Protein AF-A0A395RLC9-F1 (afdb_monomer)

Sequence (333 aa):
MTFKLLNQFIFRRTDRNSLKDAVRIEEEFVTKGQVGRYLVDSFPALNYLPSAVAPWKKEAEDLFQHQYNLHMSNLEKGKKNLGWNFTKHILASKEQMSLTEIAFDVGLLADAGLETSTIAMCWFGVARVLYGKQGWIAKAQRILDEVVGRDRLPTFADRPQLAFIDAIYKHMGYSIPAGSIVVGNHFAITREESVFGPNPNDFIPNGWMDKDESISEKDDAAANAKLKDLPQTGFGFGRRVCTGRNIARNSLFIILSRLLWAFNVECAVTSAGESLTLDDLECTEGFATAPQHYNLKLKLRDDKARQLIDETGDNWDVDLAPTLDQIAAKRAG

Solvent-accessible surface area (backbone atoms only — not comparable to full-atom values): 19385 Å² total; per-residue (Å²): 136,67,70,58,80,58,83,93,42,68,39,65,88,69,91,58,62,74,57,56,54,48,53,50,46,50,55,48,48,34,62,65,59,21,87,79,70,48,65,43,82,83,38,62,74,57,69,76,51,59,66,94,83,30,61,66,61,54,54,49,49,60,48,48,56,51,48,49,55,51,22,46,52,51,37,54,48,40,65,65,43,84,20,54,44,70,50,47,52,59,75,69,46,90,71,94,67,54,75,65,56,54,13,46,55,53,38,52,37,50,58,60,14,62,55,35,43,54,55,30,52,51,46,42,11,8,26,9,55,12,32,43,86,74,40,68,24,50,55,38,25,36,65,42,41,78,69,60,37,60,92,41,78,77,55,83,84,55,46,84,83,32,53,76,49,71,40,66,45,63,87,76,90,82,92,76,70,90,88,63,88,81,80,80,57,56,77,58,67,48,46,26,68,80,78,17,32,82,35,61,77,50,75,33,65,80,35,39,28,48,24,35,89,91,60,61,97,84,39,67,72,59,58,62,30,47,68,53,35,68,53,47,64,50,40,52,56,81,99,66,39,52,82,19,57,66,62,15,47,56,43,50,52,57,46,53,53,50,48,63,68,30,31,46,79,58,60,39,24,45,100,86,68,46,85,43,88,84,62,97,80,54,50,46,89,44,56,60,75,46,71,60,95,73,46,74,45,72,41,70,65,48,70,64,44,44,49,53,42,72,72,57,47,85,50,84,82,61,79,60,20,69,66,24,37,56,56,42,59,75,69,76,114

pLDDT: mean 73.29, std 13.71, range [24.12, 92.56]

Foldseek 3Di:
DDFDDFQQAGDDPDDDVLVVLLVVLLVLCFQVLFVPSDVCVVPVVCVPDDCVPVVVVVVVVVSLVSLQVSLLVVLVVCVPQQFDDQSVVVVPDPDDDDSSVSSNVRSCLVSLLAPLVVVLLQLLQQLCVFPLVVQLQLVQVQLVCVQFNLPDADDPVSCVSPVQLVPLQDDDDDDDDPPDDDDDPLVDVSQDCPSRHDGGRGGDNCRQQGDPVVDDPVCVSSSPRDGGHRHQSSQDDDPRGRPNNVVSNVRCVVRVVLQVQFKDWDAWADPVRHGDDFDSPCWDRTVDIDHDDTHTDIDTPDVVSVVVCVVSNPCPPPSCRVVRRVVVVVVVD

Organism: Fusarium sporotrichioides (NCBI:txid5514)

Mean predicted aligned error: 15.67 Å

Radius of gyration: 22.51 Å; Cα contacts (8 Å, |Δi|>4): 387; chains: 1; bounding box: 54×60×52 Å

Structure (mmCIF, N/CA/C/O backbone):
data_AF-A0A395RLC9-F1
#
_entry.id   AF-A0A395RLC9-F1
#
loop_
_atom_site.group_PDB
_atom_site.id
_atom_site.type_symbol
_atom_site.label_atom_id
_atom_site.label_alt_id
_atom_site.label_comp_id
_atom_site.label_asym_id
_atom_site.label_entity_id
_atom_site.label_seq_id
_atom_site.pdbx_PDB_ins_code
_atom_site.Cartn_x
_atom_site.Cartn_y
_atom_site.Cartn_z
_atom_site.occupancy
_atom_site.B_iso_or_equiv
_atom_site.auth_seq_id
_atom_site.auth_comp_id
_atom_site.auth_asym_id
_atom_site.auth_atom_id
_atom_site.pdbx_PDB_model_num
ATOM 1 N N . MET A 1 1 ? -17.713 0.097 21.610 1.00 28.95 1 MET A N 1
ATOM 2 C CA . MET A 1 1 ? -16.233 0.170 21.601 1.00 28.95 1 MET A CA 1
ATOM 3 C C . MET A 1 1 ? -15.786 0.465 20.180 1.00 28.95 1 MET A C 1
ATOM 5 O O . MET A 1 1 ? -16.430 -0.034 19.268 1.00 28.95 1 MET A O 1
ATOM 9 N N . THR A 1 2 ? -14.729 1.254 19.987 1.00 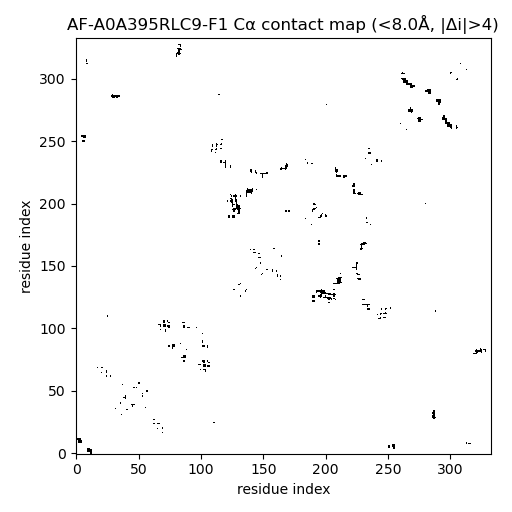24.12 2 THR A N 1
ATOM 10 C CA . THR A 1 2 ? -14.078 1.408 18.674 1.00 24.12 2 THR A CA 1
ATOM 11 C C . THR A 1 2 ? -12.968 0.369 18.569 1.00 24.12 2 THR A C 1
ATOM 13 O O . THR A 1 2 ? -12.145 0.295 19.481 1.00 24.12 2 THR A O 1
ATOM 16 N N . PHE A 1 3 ? -12.935 -0.396 17.479 1.00 31.88 3 PHE A N 1
ATOM 17 C CA . PHE A 1 3 ? -11.896 -1.386 17.202 1.00 31.88 3 PHE A CA 1
ATOM 18 C C . PHE A 1 3 ? -11.167 -1.007 15.906 1.00 31.88 3 PHE A C 1
ATOM 20 O O . PHE A 1 3 ? -11.823 -0.807 14.886 1.00 31.88 3 PHE A O 1
ATOM 27 N N . LYS A 1 4 ? -9.829 -0.949 15.920 1.00 34.59 4 LYS A N 1
ATOM 28 C CA . LYS A 1 4 ? -9.034 -1.210 14.704 1.00 34.59 4 LYS A CA 1
ATOM 29 C C . LYS A 1 4 ? -8.704 -2.708 14.701 1.00 34.59 4 LYS A C 1
ATOM 31 O O . LYS A 1 4 ? -8.406 -3.269 15.755 1.00 34.59 4 LYS A O 1
ATOM 36 N N . LEU A 1 5 ? -8.765 -3.342 13.533 1.00 36.22 5 LEU A N 1
ATOM 37 C CA . LEU A 1 5 ? -8.342 -4.728 13.314 1.00 36.22 5 LEU A CA 1
ATOM 38 C C . LEU A 1 5 ? -7.035 -4.715 12.525 1.00 36.22 5 LEU A C 1
ATOM 40 O O . LEU A 1 5 ? -7.004 -4.215 11.404 1.00 36.22 5 LEU A O 1
ATOM 44 N N . LEU A 1 6 ? -5.967 -5.270 13.096 1.00 35.81 6 LEU A N 1
ATOM 45 C CA . LEU A 1 6 ? -4.686 -5.421 12.407 1.00 35.81 6 LEU A CA 1
ATOM 46 C C . LEU A 1 6 ? -4.046 -6.735 12.868 1.00 35.81 6 LEU A C 1
ATOM 48 O O . LEU A 1 6 ? -3.826 -6.931 14.060 1.00 35.81 6 LEU A O 1
ATOM 52 N N . ASN A 1 7 ? -3.836 -7.653 11.918 1.00 36.88 7 ASN A N 1
ATOM 53 C CA . ASN A 1 7 ? -3.226 -8.980 12.079 1.00 36.88 7 ASN A CA 1
ATOM 54 C C . ASN A 1 7 ? -3.488 -9.673 13.431 1.00 36.88 7 ASN A C 1
ATOM 56 O O . ASN A 1 7 ? -2.614 -9.766 14.283 1.00 36.88 7 ASN A O 1
ATOM 60 N N . GLN A 1 8 ? -4.693 -10.237 13.561 1.00 34.53 8 GLN A N 1
ATOM 61 C CA . GLN A 1 8 ? -5.210 -11.006 14.709 1.00 34.53 8 GLN A CA 1
ATOM 62 C C . GLN A 1 8 ? -5.620 -10.217 15.962 1.00 34.53 8 GLN A C 1
ATOM 64 O O . GLN A 1 8 ? -6.416 -10.751 16.732 1.00 34.53 8 GLN A O 1
ATOM 69 N N . PHE A 1 9 ? -5.168 -8.977 16.151 1.00 38.47 9 PHE A N 1
ATOM 70 C CA . PHE A 1 9 ? -5.434 -8.232 17.384 1.00 38.47 9 PHE A CA 1
ATOM 71 C C . PHE A 1 9 ? -6.731 -7.412 17.330 1.00 38.47 9 PHE A C 1
ATOM 73 O O . PHE A 1 9 ? -6.957 -6.622 16.407 1.00 38.47 9 PHE A O 1
ATOM 80 N N . ILE A 1 10 ? -7.563 -7.566 18.365 1.00 38.28 10 ILE A N 1
ATOM 81 C CA . ILE A 1 10 ? -8.736 -6.724 18.630 1.00 38.28 10 ILE A CA 1
ATOM 82 C C . ILE A 1 10 ? -8.276 -5.555 19.506 1.00 38.28 10 ILE A C 1
ATOM 84 O O . ILE A 1 10 ? -8.285 -5.631 20.735 1.00 38.28 10 ILE A O 1
ATOM 88 N N . PHE A 1 11 ? -7.854 -4.451 18.887 1.00 39.56 11 PHE A N 1
ATOM 89 C CA . PHE A 1 11 ? -7.405 -3.288 19.649 1.00 39.56 11 PHE A CA 1
ATOM 90 C C . PHE A 1 11 ? -8.590 -2.590 20.327 1.00 39.56 11 PHE A C 1
ATOM 92 O O . PHE A 1 11 ? -9.317 -1.818 19.695 1.00 39.56 11 PHE A O 1
ATOM 99 N N . ARG A 1 12 ? -8.743 -2.791 21.645 1.00 38.66 12 ARG A N 1
ATOM 100 C CA . ARG A 1 12 ? -9.372 -1.775 22.506 1.00 38.66 12 ARG A CA 1
ATOM 101 C C . ARG A 1 12 ? -8.560 -0.477 22.367 1.00 38.66 12 ARG A C 1
ATOM 103 O O . ARG A 1 12 ? -7.343 -0.518 22.203 1.00 38.66 12 ARG A O 1
ATOM 110 N N . ARG A 1 13 ? -9.231 0.681 22.393 1.00 39.81 13 ARG A N 1
ATOM 111 C CA . ARG A 1 13 ? -8.678 2.006 22.017 1.00 39.81 13 ARG A CA 1
ATOM 112 C C . ARG A 1 13 ? -7.677 2.600 23.039 1.00 39.81 13 ARG A C 1
ATOM 114 O O . ARG A 1 13 ? -7.588 3.816 23.177 1.00 39.81 13 ARG A O 1
ATOM 121 N N . THR A 1 14 ? -6.959 1.754 23.771 1.00 44.22 14 THR A N 1
ATOM 122 C CA . THR A 1 14 ? -6.230 2.068 25.005 1.00 44.22 14 THR A CA 1
ATOM 123 C C . THR A 1 14 ? -4.714 1.850 24.865 1.00 44.22 14 THR A C 1
ATOM 125 O O . THR A 1 14 ? -4.219 0.742 24.680 1.00 44.22 14 THR A O 1
ATOM 128 N N . ASP A 1 15 ? -3.987 2.960 25.000 1.00 47.84 15 ASP A N 1
ATOM 129 C CA . ASP A 1 15 ? -2.740 3.084 25.776 1.00 47.84 15 ASP A CA 1
ATOM 130 C C . ASP A 1 15 ? -1.409 2.512 25.239 1.00 47.84 15 ASP A C 1
ATOM 132 O O . ASP A 1 15 ? -0.366 2.731 25.854 1.00 47.84 15 ASP A O 1
ATOM 136 N N . ARG A 1 16 ? -1.358 1.899 24.049 1.00 57.19 16 ARG A N 1
ATOM 137 C CA . ARG A 1 16 ? -0.074 1.552 23.389 1.00 57.19 16 ARG A CA 1
ATOM 138 C C . ARG A 1 16 ? 0.450 2.711 22.517 1.00 57.19 16 ARG A C 1
ATOM 140 O O . ARG A 1 16 ? 0.008 2.869 21.379 1.00 57.19 16 ARG A O 1
ATOM 147 N N . ASN A 1 17 ? 1.422 3.491 23.011 1.00 62.84 17 ASN A N 1
ATOM 148 C CA . ASN A 1 17 ? 2.016 4.618 22.259 1.00 62.84 17 ASN A CA 1
ATOM 149 C C . ASN A 1 17 ? 2.546 4.206 20.876 1.00 62.84 17 ASN A C 1
ATOM 151 O O . ASN A 1 17 ? 2.131 4.800 19.889 1.00 62.84 17 ASN A O 1
ATOM 155 N N . SER A 1 18 ? 3.318 3.115 20.770 1.00 60.50 18 SER A N 1
ATOM 156 C CA . SER A 1 18 ? 3.950 2.731 19.494 1.00 60.50 18 SER A CA 1
ATOM 157 C C . SER A 1 18 ? 2.989 2.356 18.359 1.00 60.50 18 SER A C 1
ATOM 159 O O . SER A 1 18 ? 3.440 2.190 17.233 1.00 60.50 18 SER A O 1
ATOM 161 N N . LEU A 1 19 ? 1.688 2.183 18.630 1.00 60.00 19 LEU A N 1
ATOM 162 C CA . LEU A 1 19 ? 0.669 2.046 17.581 1.00 60.00 19 LEU A CA 1
ATOM 163 C C . LEU A 1 19 ? 0.142 3.414 17.118 1.00 60.00 19 LEU A C 1
ATOM 165 O O . LEU A 1 19 ? -0.146 3.583 15.939 1.00 60.00 19 LEU A O 1
ATOM 169 N N . LYS A 1 20 ? 0.051 4.396 18.025 1.00 65.31 20 LYS A N 1
ATOM 170 C CA . LYS A 1 20 ? -0.234 5.798 17.675 1.00 65.31 20 LYS A CA 1
ATOM 171 C C . LYS A 1 20 ? 0.924 6.383 16.865 1.00 65.31 20 LYS A C 1
ATOM 173 O O . LYS A 1 20 ? 0.677 7.014 15.849 1.00 65.31 20 LYS A O 1
ATOM 178 N N . ASP A 1 21 ? 2.159 6.095 17.277 1.00 68.94 21 ASP A N 1
ATOM 179 C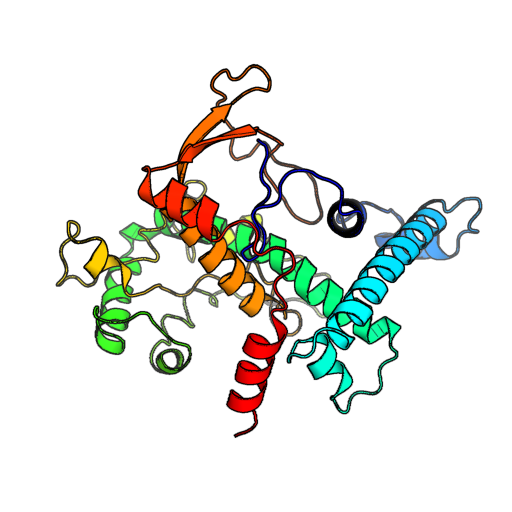 CA . ASP A 1 21 ? 3.376 6.494 16.562 1.00 68.94 21 ASP A CA 1
ATOM 180 C C . ASP A 1 21 ? 3.413 5.887 15.146 1.00 68.94 21 ASP A C 1
ATOM 182 O O . ASP A 1 21 ? 3.715 6.587 14.187 1.00 68.94 21 ASP A O 1
ATOM 186 N N . ALA A 1 22 ? 3.036 4.608 14.991 1.00 66.44 22 ALA A N 1
ATOM 187 C CA . ALA A 1 22 ? 2.962 3.950 13.682 1.00 66.44 22 ALA A CA 1
ATOM 188 C C . ALA A 1 22 ? 1.923 4.587 12.747 1.00 66.44 22 ALA A C 1
ATOM 190 O O . ALA A 1 22 ? 2.252 4.939 11.619 1.00 66.44 22 ALA A O 1
ATOM 191 N N . VAL A 1 23 ? 0.693 4.788 13.233 1.00 67.81 23 VAL A N 1
ATOM 192 C CA . VAL A 1 23 ? -0.379 5.437 12.455 1.00 67.81 23 VAL A CA 1
ATOM 193 C C . VAL A 1 23 ? -0.002 6.876 12.091 1.00 67.81 23 VAL A C 1
ATOM 195 O O . VAL A 1 23 ? -0.247 7.305 10.971 1.00 67.81 23 VAL A O 1
ATOM 198 N N . ARG A 1 24 ? 0.659 7.612 12.992 1.00 72.75 24 ARG A N 1
ATOM 199 C CA . ARG A 1 24 ? 1.138 8.967 12.701 1.00 72.75 24 ARG A CA 1
ATOM 200 C C . ARG A 1 24 ? 2.211 8.985 11.605 1.00 72.75 24 ARG A C 1
ATOM 202 O O . ARG A 1 24 ? 2.216 9.891 10.781 1.00 72.75 24 ARG A O 1
ATOM 209 N N . ILE A 1 25 ? 3.101 7.996 11.568 1.00 73.00 25 ILE A N 1
ATOM 210 C CA . ILE A 1 25 ? 4.124 7.867 10.518 1.00 73.00 25 ILE A CA 1
ATOM 211 C C . ILE A 1 25 ? 3.515 7.524 9.156 1.00 73.00 25 ILE A C 1
ATOM 213 O O . ILE A 1 25 ? 3.975 8.050 8.145 1.00 73.00 25 ILE A O 1
ATOM 217 N N . GLU A 1 26 ? 2.465 6.703 9.134 1.00 67.00 26 GLU A N 1
ATOM 218 C CA . GLU A 1 26 ? 1.653 6.410 7.946 1.00 67.00 26 GLU A CA 1
ATOM 219 C C . GLU A 1 26 ? 0.954 7.690 7.433 1.00 67.00 26 GLU A C 1
ATOM 221 O O . GLU A 1 26 ? 1.129 8.071 6.275 1.00 67.00 26 GLU A O 1
ATOM 226 N N . GLU A 1 27 ? 0.265 8.428 8.315 1.00 70.75 27 GLU A N 1
ATOM 227 C CA . GLU A 1 27 ? -0.382 9.718 8.013 1.00 70.75 27 GLU A CA 1
ATOM 228 C C . GLU A 1 27 ? 0.614 10.774 7.496 1.00 70.75 27 GLU A C 1
ATOM 230 O O . GLU A 1 27 ? 0.347 11.471 6.508 1.00 70.75 27 GLU A O 1
ATOM 235 N N . GLU A 1 28 ? 1.785 10.891 8.129 1.00 73.44 28 GLU A N 1
ATOM 236 C CA . GLU A 1 28 ? 2.839 11.799 7.684 1.00 73.44 28 GLU A CA 1
ATOM 237 C C . GLU A 1 28 ? 3.424 11.349 6.336 1.00 73.44 28 GLU A C 1
ATOM 239 O O . GLU A 1 28 ? 3.503 12.172 5.426 1.00 73.44 28 GLU A O 1
ATOM 244 N N . PHE A 1 29 ? 3.750 10.067 6.136 1.00 72.25 29 PHE A N 1
ATOM 245 C CA . PHE A 1 29 ? 4.243 9.554 4.849 1.00 72.25 29 PHE A CA 1
ATOM 246 C C . PHE A 1 29 ? 3.269 9.851 3.697 1.00 72.25 29 PHE A C 1
ATOM 248 O O . PHE A 1 29 ? 3.675 10.446 2.695 1.00 72.25 29 PHE A O 1
ATOM 255 N N . VAL A 1 30 ? 1.980 9.525 3.855 1.00 67.19 30 VAL A N 1
ATOM 256 C CA . VAL A 1 30 ? 0.957 9.731 2.811 1.00 67.19 30 VAL A CA 1
ATOM 257 C C . VAL A 1 30 ? 0.763 11.216 2.486 1.00 67.19 30 VAL A C 1
ATOM 259 O O . VAL A 1 30 ? 0.599 11.571 1.317 1.00 67.19 30 VAL A O 1
ATOM 262 N N . THR A 1 31 ? 0.832 12.095 3.492 1.00 71.38 31 THR A N 1
ATOM 263 C CA . THR A 1 31 ? 0.698 13.554 3.319 1.00 71.38 31 THR A CA 1
ATOM 264 C C . THR A 1 31 ? 1.927 14.185 2.655 1.00 71.38 31 THR A C 1
ATOM 266 O O . THR A 1 31 ? 1.807 15.167 1.921 1.00 71.38 31 THR A O 1
ATOM 269 N N . LYS A 1 32 ? 3.126 13.666 2.941 1.00 74.38 32 LYS A N 1
ATOM 270 C CA . LYS A 1 32 ? 4.410 14.260 2.529 1.00 74.38 32 LYS A CA 1
ATOM 271 C C . LYS A 1 32 ? 4.877 13.727 1.171 1.00 74.38 32 LYS A C 1
ATOM 273 O O . LYS A 1 32 ? 5.483 14.477 0.416 1.00 74.38 32 LYS A O 1
ATOM 278 N N . GLY A 1 33 ? 4.544 12.476 0.844 1.00 70.12 33 GLY A N 1
ATOM 279 C CA . GLY A 1 33 ? 4.826 11.830 -0.445 1.00 70.12 33 GLY A CA 1
ATOM 280 C C . GLY A 1 33 ? 3.863 12.191 -1.587 1.00 70.12 33 GLY A C 1
ATOM 281 O O . GLY A 1 33 ? 4.022 11.675 -2.693 1.00 70.12 33 GLY A O 1
ATOM 282 N N . GLN A 1 34 ? 2.866 13.053 -1.350 1.00 73.88 34 GLN A N 1
ATOM 283 C CA . GLN A 1 34 ? 1.972 13.587 -2.386 1.00 73.88 34 GLN A CA 1
ATOM 284 C C . GLN A 1 34 ? 2.775 14.209 -3.553 1.00 73.88 34 GLN A C 1
ATOM 286 O O . GLN A 1 34 ? 3.629 15.075 -3.357 1.00 73.88 34 GLN A O 1
ATOM 291 N N . VAL A 1 35 ? 2.480 13.809 -4.794 1.00 67.56 35 VAL A N 1
ATOM 292 C CA . VAL A 1 35 ? 3.180 14.330 -5.983 1.00 67.56 35 VAL A CA 1
ATOM 293 C C . VAL A 1 35 ? 2.905 15.828 -6.147 1.00 67.56 35 VAL A C 1
ATOM 295 O O . VAL A 1 35 ? 1.756 16.251 -6.221 1.00 67.56 35 VAL A O 1
ATOM 298 N N . GLY A 1 36 ? 3.967 16.636 -6.219 1.00 72.81 36 GLY A N 1
ATOM 299 C CA . GLY A 1 36 ? 3.868 18.097 -6.322 1.00 72.81 36 GLY A CA 1
ATOM 300 C C . GLY A 1 36 ? 3.640 18.822 -4.989 1.00 72.81 36 GLY A C 1
ATOM 301 O O . GLY A 1 36 ? 3.533 20.048 -4.987 1.00 72.81 36 GLY A O 1
ATOM 302 N N . ARG A 1 37 ? 3.617 18.103 -3.854 1.00 78.75 37 ARG A N 1
ATOM 303 C CA . ARG A 1 37 ? 3.442 18.676 -2.506 1.00 78.75 37 ARG A CA 1
ATOM 304 C C . ARG A 1 37 ? 4.490 19.720 -2.139 1.00 78.75 37 ARG A C 1
ATOM 306 O O . ARG A 1 37 ? 4.182 20.652 -1.387 1.00 78.75 37 ARG A O 1
ATOM 313 N N . TYR A 1 38 ? 5.704 19.550 -2.662 1.00 82.19 38 TYR A N 1
ATOM 314 C CA . TYR A 1 38 ? 6.826 20.456 -2.489 1.00 82.19 38 TYR A CA 1
ATOM 315 C C . TYR A 1 38 ? 7.387 20.900 -3.838 1.00 82.19 38 TYR A C 1
ATOM 317 O O . TYR A 1 38 ? 7.702 20.099 -4.715 1.00 82.19 38 TYR A O 1
ATOM 325 N N . LEU A 1 39 ? 7.600 22.209 -3.984 1.00 82.44 39 LEU A N 1
ATOM 326 C CA . LEU A 1 39 ? 8.180 22.776 -5.202 1.00 82.44 39 LEU A CA 1
ATOM 327 C C . LEU A 1 39 ? 9.630 22.326 -5.442 1.00 82.44 39 LEU A C 1
ATOM 329 O O . LEU A 1 39 ? 10.089 22.390 -6.578 1.00 82.44 39 LEU A O 1
ATOM 333 N N . VAL A 1 40 ? 10.356 21.869 -4.413 1.00 84.50 40 VAL A N 1
ATOM 334 C CA . VAL A 1 40 ? 11.746 21.397 -4.559 1.00 84.50 40 VAL A CA 1
ATOM 335 C C . VAL A 1 40 ? 11.857 20.118 -5.394 1.00 84.50 40 VAL A C 1
ATOM 337 O O . VAL A 1 40 ? 12.854 19.951 -6.091 1.00 84.50 40 VAL A O 1
ATOM 340 N N . ASP A 1 41 ? 10.821 19.277 -5.406 1.00 81.31 41 ASP A N 1
ATOM 341 C CA . ASP A 1 41 ? 10.802 18.035 -6.189 1.00 81.31 41 ASP A CA 1
ATOM 342 C C . ASP A 1 41 ? 10.671 18.333 -7.693 1.00 81.31 41 ASP A C 1
ATOM 344 O O . ASP A 1 41 ? 11.308 17.691 -8.527 1.00 81.31 41 ASP A O 1
ATOM 348 N N . SER A 1 42 ? 9.900 19.373 -8.034 1.00 82.38 42 SER A N 1
ATOM 349 C CA . SER A 1 42 ? 9.760 19.903 -9.399 1.00 82.38 42 SER A CA 1
ATOM 350 C C . SER A 1 42 ? 10.921 20.817 -9.812 1.00 82.38 42 SER A C 1
ATOM 352 O O . SER A 1 42 ? 11.242 20.919 -10.995 1.00 82.38 42 SER A O 1
ATOM 354 N N . PHE A 1 43 ? 11.556 21.493 -8.849 1.00 86.88 43 PHE A N 1
ATOM 355 C CA . PHE A 1 43 ? 12.637 22.456 -9.068 1.00 86.88 43 PHE A CA 1
ATOM 356 C C . PHE A 1 43 ? 13.828 22.166 -8.131 1.00 86.88 43 PHE A C 1
ATOM 358 O O . PHE A 1 43 ? 14.017 22.879 -7.139 1.00 86.88 43 PHE A O 1
ATOM 365 N N . PRO A 1 44 ? 14.694 21.181 -8.457 1.00 82.62 44 PRO A N 1
ATOM 366 C CA . PRO A 1 44 ? 15.787 20.738 -7.579 1.00 82.62 44 PRO A CA 1
ATOM 367 C C . PRO A 1 44 ? 16.766 21.840 -7.145 1.00 82.62 44 PRO A C 1
ATOM 369 O O . PRO A 1 44 ? 17.400 21.730 -6.096 1.00 82.62 44 PRO A O 1
ATOM 372 N N . ALA A 1 45 ? 16.855 22.940 -7.903 1.00 89.19 45 ALA A N 1
ATOM 373 C CA . ALA A 1 45 ? 17.623 24.128 -7.533 1.00 89.19 45 ALA A CA 1
ATOM 374 C C . ALA A 1 45 ? 17.202 24.731 -6.173 1.00 89.19 45 ALA A C 1
ATOM 376 O O . ALA A 1 45 ? 18.040 25.284 -5.460 1.00 89.19 45 ALA A O 1
ATOM 377 N N . LEU A 1 46 ? 15.936 24.572 -5.764 1.00 88.19 46 LEU A N 1
ATOM 378 C CA . LEU A 1 46 ? 15.446 25.016 -4.455 1.00 88.19 46 LEU A CA 1
ATOM 379 C C . LEU A 1 46 ? 16.090 24.241 -3.290 1.00 88.19 46 LEU A C 1
ATOM 381 O O . LEU A 1 46 ? 16.092 24.729 -2.161 1.00 88.19 46 LEU A O 1
ATOM 385 N N . ASN A 1 47 ? 16.702 23.075 -3.534 1.00 84.00 47 ASN A N 1
ATOM 386 C CA . ASN A 1 47 ? 17.412 22.335 -2.491 1.00 84.00 47 ASN A CA 1
ATOM 387 C C . ASN A 1 47 ? 18.730 23.017 -2.069 1.00 84.00 47 ASN A C 1
ATOM 389 O O . ASN A 1 47 ? 19.238 22.752 -0.982 1.00 84.00 47 ASN A O 1
ATOM 393 N N . TYR A 1 48 ? 19.264 23.956 -2.855 1.00 87.12 48 TYR A N 1
ATOM 394 C CA . TYR A 1 48 ? 20.428 24.758 -2.451 1.00 87.12 48 TYR A CA 1
ATOM 395 C C . TYR A 1 48 ? 20.070 25.941 -1.533 1.00 87.12 48 TYR A C 1
ATOM 397 O O . TYR A 1 48 ? 20.967 26.613 -1.026 1.00 87.12 48 TYR A O 1
ATOM 405 N N . LEU A 1 49 ? 18.781 26.190 -1.268 1.00 90.44 49 LEU A N 1
ATOM 406 C CA . LEU A 1 49 ? 18.354 27.261 -0.366 1.00 90.44 49 LEU A CA 1
ATOM 407 C C . LEU A 1 49 ? 18.785 26.996 1.096 1.00 90.44 49 LEU A C 1
ATOM 409 O O . LEU A 1 49 ? 18.661 25.859 1.574 1.00 90.44 49 LEU A O 1
ATOM 413 N N . PRO A 1 50 ? 19.243 28.024 1.841 1.00 89.69 50 PRO A N 1
ATOM 414 C CA . PRO A 1 50 ? 19.530 27.906 3.270 1.00 89.69 50 PRO A CA 1
ATOM 415 C C . PRO A 1 50 ? 18.296 27.488 4.077 1.00 89.69 50 PRO A C 1
ATOM 417 O O . PRO A 1 50 ? 17.187 27.952 3.811 1.00 89.69 50 PRO A O 1
ATOM 420 N N . SER A 1 51 ? 18.484 26.672 5.118 1.00 86.75 51 SER A N 1
ATOM 421 C CA . SER A 1 51 ? 17.383 26.095 5.912 1.00 86.75 51 SER A CA 1
ATOM 422 C C . SER A 1 51 ? 16.436 27.132 6.535 1.00 86.75 51 SER A C 1
ATOM 424 O O . SER A 1 51 ? 15.268 26.830 6.752 1.00 86.75 51 SER A O 1
ATOM 426 N N . ALA A 1 52 ? 16.899 28.368 6.757 1.00 87.19 52 ALA A N 1
ATOM 427 C CA . ALA A 1 52 ? 16.081 29.480 7.253 1.00 87.19 52 ALA A CA 1
ATOM 428 C C . ALA A 1 52 ? 14.942 29.909 6.300 1.00 87.19 52 ALA A C 1
ATOM 430 O O . ALA A 1 52 ? 13.964 30.490 6.758 1.00 87.19 52 ALA A O 1
ATOM 431 N N . VAL A 1 53 ? 15.054 29.623 4.996 1.00 88.50 53 VAL A N 1
ATOM 432 C CA . VAL A 1 53 ? 14.020 29.912 3.976 1.00 88.50 53 VAL A CA 1
ATOM 433 C C . VAL A 1 53 ? 13.499 28.646 3.282 1.00 88.50 53 VAL A C 1
ATOM 435 O O . VAL A 1 53 ? 12.735 28.729 2.325 1.00 88.50 53 VAL A O 1
ATOM 438 N N . ALA A 1 54 ? 13.898 27.470 3.772 1.00 88.62 54 ALA A N 1
ATOM 439 C CA . ALA A 1 54 ? 13.526 26.162 3.240 1.00 88.62 54 ALA A CA 1
ATOM 440 C C . ALA A 1 54 ? 12.863 25.304 4.339 1.00 88.62 54 ALA A C 1
ATOM 442 O O . ALA A 1 54 ? 13.448 24.308 4.772 1.00 88.62 54 ALA A O 1
ATOM 443 N N . PRO A 1 55 ? 11.660 25.677 4.831 1.00 86.81 55 PRO A N 1
ATOM 444 C CA . PRO A 1 55 ? 11.024 25.036 5.989 1.00 86.81 55 PRO A CA 1
ATOM 445 C C . PRO A 1 55 ? 10.764 23.536 5.794 1.00 86.81 55 PRO A C 1
ATOM 447 O O . PRO A 1 55 ? 10.843 22.777 6.758 1.00 86.81 55 PRO A O 1
ATOM 450 N N . TRP A 1 56 ? 10.563 23.092 4.548 1.00 85.19 56 TRP A N 1
ATOM 451 C CA . TRP A 1 56 ? 10.438 21.676 4.188 1.00 85.19 56 TRP A CA 1
ATOM 452 C C . TRP A 1 56 ? 11.664 20.838 4.588 1.00 85.19 56 TRP A C 1
ATOM 454 O O . TRP A 1 56 ? 11.522 19.651 4.850 1.00 85.19 56 TRP A O 1
ATOM 464 N N . LYS A 1 57 ? 12.862 21.435 4.707 1.00 87.19 57 LYS A N 1
ATOM 465 C CA . LYS A 1 57 ? 14.056 20.731 5.209 1.00 87.19 57 LYS A CA 1
ATOM 466 C C . LYS A 1 57 ? 13.944 20.380 6.688 1.00 87.19 57 LYS A C 1
ATOM 468 O O . LYS A 1 57 ? 14.377 19.305 7.081 1.00 87.19 57 LYS A O 1
ATOM 473 N N . LYS A 1 58 ? 13.356 21.266 7.502 1.00 86.81 58 LYS A N 1
ATOM 474 C CA . LYS A 1 58 ? 13.069 20.947 8.905 1.00 86.81 58 LYS A CA 1
ATOM 475 C C . LYS A 1 58 ? 11.941 19.921 8.995 1.00 86.81 58 LYS A C 1
ATOM 477 O O . LYS A 1 58 ? 12.063 18.961 9.736 1.00 86.81 58 LYS A O 1
ATOM 482 N N . GLU A 1 59 ? 10.880 20.105 8.216 1.00 85.94 59 GLU A N 1
ATOM 483 C CA . GLU A 1 59 ? 9.738 19.187 8.182 1.00 85.94 59 GLU A CA 1
ATOM 484 C C . GLU A 1 59 ? 10.144 17.755 7.772 1.00 85.94 59 GLU A C 1
ATOM 486 O O . GLU A 1 59 ? 9.643 16.790 8.343 1.00 85.94 59 GLU A O 1
ATOM 491 N N . ALA A 1 60 ? 11.095 17.616 6.841 1.00 84.88 60 ALA A N 1
ATOM 492 C CA . ALA A 1 60 ? 11.678 16.334 6.448 1.00 84.88 60 ALA A CA 1
ATOM 493 C C . ALA A 1 60 ? 12.598 15.725 7.524 1.00 84.88 60 ALA A C 1
ATOM 495 O O . ALA A 1 60 ? 12.596 14.509 7.692 1.00 84.88 60 ALA A O 1
ATOM 496 N N . GLU A 1 61 ? 13.354 16.538 8.271 1.00 88.38 61 GLU A N 1
ATOM 497 C CA . GLU A 1 61 ? 14.155 16.066 9.411 1.00 88.38 61 GLU A CA 1
ATOM 498 C C . GLU A 1 61 ? 13.253 15.600 10.566 1.00 88.38 61 GLU A C 1
ATOM 500 O O . GLU A 1 61 ? 13.422 14.492 11.066 1.00 88.38 61 GLU A O 1
ATOM 505 N N . ASP A 1 62 ? 12.245 16.395 10.945 1.00 87.12 62 ASP A N 1
ATOM 506 C CA . ASP A 1 62 ? 11.273 16.043 11.989 1.00 87.12 62 ASP A CA 1
ATOM 507 C C . ASP A 1 62 ? 10.540 14.720 11.637 1.00 87.12 62 ASP A C 1
ATOM 509 O O . ASP A 1 62 ? 10.373 13.854 12.501 1.00 87.12 62 ASP A O 1
ATOM 513 N N . LEU A 1 63 ? 10.181 14.523 10.357 1.00 84.06 63 LEU A N 1
ATOM 514 C CA . LEU A 1 63 ? 9.629 13.270 9.816 1.00 84.06 63 LEU A CA 1
ATOM 515 C C . LEU A 1 63 ? 10.623 12.102 9.888 1.00 84.06 63 LEU A C 1
ATOM 517 O O . LEU A 1 63 ? 10.277 11.025 10.379 1.00 84.06 63 LEU A O 1
ATOM 521 N N . PHE A 1 64 ? 11.854 12.301 9.407 1.00 87.12 64 PHE A N 1
ATOM 522 C CA . PHE A 1 64 ? 12.895 11.272 9.414 1.00 87.12 64 PHE A CA 1
ATOM 523 C C . PHE A 1 64 ? 13.179 10.788 10.839 1.00 87.12 64 PHE A C 1
ATOM 525 O O . PHE A 1 64 ? 13.235 9.582 11.077 1.00 87.12 64 PHE A O 1
ATOM 532 N N . GLN A 1 65 ? 13.276 11.707 11.804 1.00 90.19 65 GLN A N 1
ATOM 533 C CA . GLN A 1 65 ? 13.448 11.364 13.214 1.00 90.19 65 GLN A CA 1
ATOM 534 C C . GLN A 1 65 ? 12.246 10.581 13.760 1.00 90.19 65 GLN A C 1
ATOM 536 O O . GLN A 1 65 ? 12.438 9.639 14.533 1.00 90.19 65 GLN A O 1
ATOM 541 N N . HIS A 1 66 ? 11.010 10.898 13.359 1.00 84.88 66 HIS A N 1
ATOM 542 C CA . HIS A 1 66 ? 9.847 10.116 13.786 1.00 84.88 66 HIS A CA 1
ATOM 543 C C . HIS A 1 66 ? 9.895 8.684 13.225 1.00 84.88 66 HIS A C 1
ATOM 545 O O . HIS A 1 66 ? 9.865 7.727 14.008 1.00 84.88 66 HIS A O 1
ATOM 551 N N . GLN A 1 67 ? 10.070 8.542 11.904 1.00 85.81 67 GLN A N 1
ATOM 552 C CA . GLN A 1 67 ? 10.219 7.261 11.198 1.00 85.81 67 GLN A CA 1
ATOM 553 C C . GLN A 1 67 ? 11.346 6.406 11.786 1.00 85.81 67 GLN A C 1
ATOM 555 O O . GLN A 1 67 ? 11.117 5.261 12.178 1.00 85.81 67 GLN A O 1
ATOM 560 N N . TYR A 1 68 ? 12.539 6.986 11.944 1.00 90.94 68 TYR A N 1
ATOM 561 C CA . TYR A 1 68 ? 13.705 6.339 12.543 1.00 90.94 68 TYR A CA 1
ATOM 562 C C . TYR A 1 68 ? 13.384 5.742 13.919 1.00 90.94 68 TYR A C 1
ATOM 564 O O . TYR A 1 68 ? 13.660 4.566 14.166 1.00 90.94 68 TYR A O 1
ATOM 572 N N . ASN A 1 69 ? 12.743 6.512 14.805 1.00 90.38 69 ASN A N 1
ATOM 573 C CA . ASN A 1 69 ? 12.416 6.052 16.155 1.00 90.38 69 ASN A CA 1
ATOM 574 C C . ASN A 1 69 ? 11.426 4.871 16.159 1.00 90.38 69 ASN A C 1
ATOM 576 O O . ASN A 1 69 ? 11.622 3.916 16.918 1.00 90.38 69 ASN A O 1
ATOM 580 N N . LEU A 1 70 ? 10.399 4.875 15.298 1.00 86.81 70 LEU A N 1
ATOM 581 C CA . LEU A 1 70 ? 9.484 3.733 15.168 1.00 86.81 70 LEU A CA 1
ATOM 582 C C . LEU A 1 70 ? 10.184 2.515 14.566 1.00 86.81 70 LEU A C 1
ATOM 584 O O . LEU A 1 70 ? 10.099 1.420 15.126 1.00 86.81 70 LEU A O 1
ATOM 588 N N . HIS A 1 71 ? 10.847 2.686 13.424 1.00 91.38 71 HIS A N 1
ATOM 589 C CA . HIS A 1 71 ? 11.460 1.585 12.693 1.00 91.38 71 HIS A CA 1
ATOM 590 C C . HIS A 1 71 ? 12.543 0.907 13.546 1.00 91.38 71 HIS A C 1
ATOM 592 O O . HIS A 1 71 ? 12.546 -0.318 13.653 1.00 91.38 71 HIS A O 1
ATOM 598 N N . MET A 1 72 ? 13.372 1.671 14.269 1.00 92.56 72 MET A N 1
ATOM 599 C CA . MET A 1 72 ? 14.338 1.126 15.234 1.00 92.56 72 MET A CA 1
ATOM 600 C C . MET A 1 72 ? 13.655 0.448 16.435 1.00 92.56 72 MET A C 1
ATOM 602 O O . MET A 1 72 ? 14.085 -0.624 16.865 1.00 92.56 72 MET A O 1
ATOM 606 N N . SER A 1 73 ? 12.547 1.000 16.953 1.00 90.19 73 SER A N 1
ATOM 607 C CA . SER A 1 73 ? 11.741 0.344 17.999 1.00 90.19 73 SER A CA 1
ATOM 608 C C . SER A 1 73 ? 11.189 -1.010 17.531 1.00 90.19 73 SER A C 1
ATOM 610 O O . SER A 1 73 ? 11.203 -1.989 18.280 1.00 90.19 73 SER A O 1
ATOM 612 N N . ASN A 1 74 ? 10.731 -1.094 16.281 1.00 87.56 74 ASN A N 1
ATOM 613 C CA . ASN A 1 74 ? 10.192 -2.316 15.687 1.00 87.56 74 ASN A CA 1
ATOM 614 C C . ASN A 1 74 ? 11.298 -3.316 15.302 1.00 87.56 74 ASN A C 1
ATOM 616 O O . ASN A 1 74 ? 11.109 -4.518 15.496 1.00 87.56 74 ASN A O 1
ATOM 620 N N . LEU A 1 75 ? 12.478 -2.844 14.883 1.00 90.56 75 LEU A N 1
ATOM 621 C CA . LEU A 1 75 ? 13.681 -3.664 14.715 1.00 90.56 75 LEU A CA 1
ATOM 622 C C . LEU A 1 75 ? 14.053 -4.357 16.036 1.00 90.56 75 LEU A C 1
ATOM 624 O O . LEU A 1 75 ? 14.224 -5.575 16.072 1.00 90.56 75 LEU A O 1
ATOM 628 N N . GLU A 1 76 ? 14.109 -3.614 17.144 1.00 92.12 76 GLU A N 1
ATOM 629 C CA . GLU A 1 76 ? 14.417 -4.180 18.462 1.00 92.12 76 GLU A CA 1
ATOM 630 C C . GLU A 1 76 ? 13.353 -5.171 18.957 1.00 92.12 76 GLU A C 1
ATOM 632 O O . GLU A 1 76 ? 13.706 -6.180 19.569 1.00 92.12 76 GLU A O 1
ATOM 637 N N . LYS A 1 77 ? 12.065 -4.955 18.654 1.00 87.88 77 LYS A N 1
ATOM 638 C CA . LYS A 1 77 ? 11.003 -5.947 18.919 1.00 87.88 77 LYS A CA 1
ATOM 639 C C . LYS A 1 77 ? 11.207 -7.218 18.085 1.00 87.88 77 LYS A C 1
ATOM 641 O O . LYS A 1 77 ? 11.177 -8.314 18.638 1.00 87.88 77 LYS A O 1
ATOM 646 N N . GLY A 1 78 ? 11.486 -7.083 16.785 1.00 88.25 78 GLY A N 1
ATOM 647 C CA . GLY A 1 78 ? 11.749 -8.210 15.880 1.00 88.25 78 GLY A CA 1
ATOM 648 C C . GLY A 1 78 ? 12.998 -9.018 16.253 1.00 88.25 78 GLY A C 1
ATOM 649 O O . GLY A 1 78 ? 13.004 -10.242 16.134 1.00 88.25 78 GLY A O 1
ATOM 650 N N . LYS A 1 79 ? 14.036 -8.361 16.783 1.00 90.25 79 LYS A N 1
ATOM 651 C CA . LYS A 1 79 ? 15.222 -9.026 17.347 1.00 90.25 79 LYS A CA 1
ATOM 652 C C . LYS A 1 79 ? 14.902 -9.833 18.612 1.00 90.25 79 LYS A C 1
ATOM 654 O O . LYS A 1 79 ? 15.452 -10.919 18.773 1.00 90.25 79 LYS A O 1
ATOM 659 N N . LYS A 1 80 ? 14.048 -9.301 19.498 1.00 90.19 80 LYS A N 1
ATOM 660 C CA . LYS A 1 80 ? 13.774 -9.848 20.845 1.00 90.19 80 LYS A CA 1
ATOM 661 C C . LYS A 1 80 ? 12.674 -10.907 20.896 1.00 90.19 80 LYS A C 1
ATOM 663 O O . LYS A 1 80 ? 12.743 -11.777 21.756 1.00 90.19 80 LYS A O 1
ATOM 668 N N . ASN A 1 81 ? 11.690 -10.862 19.997 1.00 88.06 81 ASN A N 1
ATOM 669 C CA . ASN A 1 81 ? 10.773 -11.985 19.785 1.00 88.06 81 ASN A CA 1
ATOM 670 C C . ASN A 1 81 ? 11.605 -13.248 19.497 1.00 88.06 81 ASN A C 1
ATOM 672 O O . ASN A 1 81 ? 12.511 -13.177 18.669 1.00 88.06 81 ASN A O 1
ATOM 676 N N . LEU A 1 82 ? 11.356 -14.385 20.159 1.00 81.88 82 LEU A N 1
ATOM 677 C CA . LEU A 1 82 ? 12.235 -15.567 20.035 1.00 81.88 82 LEU A CA 1
ATOM 678 C C . LEU A 1 82 ? 12.202 -16.184 18.619 1.00 81.88 82 LEU A C 1
ATOM 680 O O . LEU A 1 82 ? 13.207 -16.741 18.189 1.00 81.88 82 LEU A O 1
ATOM 684 N N . GLY A 1 83 ? 11.139 -15.927 17.845 1.00 80.75 83 GLY A N 1
ATOM 685 C CA . GLY A 1 83 ? 10.824 -16.571 16.570 1.00 80.75 83 GLY A CA 1
ATOM 686 C C . GLY A 1 83 ? 11.431 -15.952 15.313 1.00 80.75 83 GLY A C 1
ATOM 687 O O . GLY A 1 83 ? 11.907 -14.814 15.338 1.00 80.75 83 GLY A O 1
ATOM 688 N N . TRP A 1 84 ? 11.386 -16.667 14.183 1.00 86.81 84 TRP A N 1
ATOM 689 C CA . TRP A 1 84 ? 11.773 -16.121 12.871 1.00 86.81 84 TRP A CA 1
ATOM 690 C C . TRP A 1 84 ? 10.835 -15.015 12.388 1.00 86.81 84 TRP A C 1
ATOM 692 O O . TRP A 1 84 ? 9.616 -15.131 12.406 1.00 86.81 84 TRP A O 1
ATOM 702 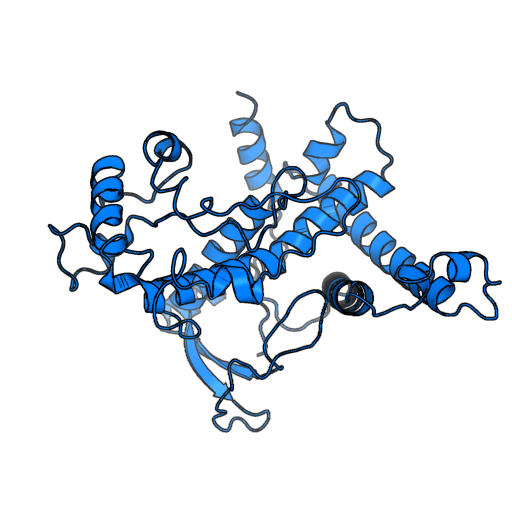N N . ASN A 1 85 ? 11.412 -13.943 11.866 1.00 83.50 85 ASN A N 1
ATOM 703 C CA . ASN A 1 85 ? 10.682 -12.835 11.266 1.00 83.50 85 ASN A CA 1
ATOM 704 C C . ASN A 1 85 ? 11.587 -12.123 10.248 1.00 83.50 85 ASN A C 1
ATOM 706 O O . ASN A 1 85 ? 12.779 -12.427 10.150 1.00 83.50 85 ASN A O 1
ATOM 710 N N . PHE A 1 86 ? 11.035 -11.171 9.490 1.00 82.94 86 PHE A N 1
ATOM 711 C CA . PHE A 1 86 ? 11.794 -10.456 8.459 1.00 82.94 86 PHE A CA 1
ATOM 712 C C . PHE A 1 86 ? 12.998 -9.682 9.019 1.00 82.94 86 PHE A C 1
ATOM 714 O O . PHE A 1 86 ? 14.052 -9.713 8.389 1.00 82.94 86 PHE A O 1
ATOM 721 N N . THR A 1 87 ? 12.909 -9.111 10.229 1.00 87.25 87 THR A N 1
ATOM 722 C CA . THR A 1 87 ? 14.062 -8.493 10.910 1.00 87.25 87 THR A CA 1
ATOM 723 C C . THR A 1 87 ? 15.215 -9.479 11.064 1.00 87.25 87 THR A C 1
ATOM 725 O O . THR A 1 87 ? 16.321 -9.208 10.603 1.00 87.25 87 THR A O 1
ATOM 728 N N . LYS A 1 88 ? 14.970 -10.654 11.656 1.00 87.56 88 LYS A N 1
ATOM 729 C CA . LYS A 1 88 ? 16.011 -11.684 11.805 1.00 87.56 88 LYS A CA 1
ATOM 730 C C . LYS A 1 88 ? 16.505 -12.228 10.471 1.00 87.56 88 LYS A C 1
ATOM 732 O O . LYS A 1 88 ? 17.682 -12.539 10.347 1.00 87.56 88 LYS A O 1
ATOM 737 N N . HIS A 1 89 ? 15.624 -12.347 9.481 1.00 86.56 89 HIS A N 1
ATOM 738 C CA . HIS A 1 89 ? 15.988 -12.856 8.164 1.00 86.56 89 HIS A CA 1
ATOM 739 C C . HIS A 1 89 ? 16.951 -11.920 7.424 1.00 86.56 89 HIS A C 1
ATOM 741 O O . HIS A 1 89 ? 17.927 -12.397 6.852 1.00 86.56 89 HIS A O 1
ATOM 747 N N . ILE A 1 90 ? 16.712 -10.606 7.481 1.00 85.50 90 ILE A N 1
ATOM 748 C CA . ILE A 1 90 ? 17.578 -9.598 6.855 1.00 85.50 90 ILE A CA 1
ATOM 749 C C . ILE A 1 90 ? 18.876 -9.424 7.662 1.00 85.50 90 ILE A C 1
ATOM 751 O O . ILE A 1 90 ? 19.951 -9.391 7.067 1.00 85.50 90 ILE A O 1
ATOM 755 N N . LEU A 1 91 ? 18.816 -9.446 9.002 1.00 86.75 91 LEU A N 1
ATOM 756 C CA . LEU A 1 91 ? 20.008 -9.463 9.872 1.00 86.75 91 LEU A CA 1
ATOM 757 C C . LEU A 1 91 ? 20.897 -10.710 9.686 1.00 86.75 91 LEU A C 1
ATOM 759 O O . LEU A 1 91 ? 22.073 -10.669 10.034 1.00 86.75 91 LEU A O 1
ATOM 763 N N . ALA A 1 92 ? 20.349 -11.809 9.159 1.00 85.00 92 ALA A N 1
ATOM 764 C CA . ALA A 1 92 ? 21.081 -13.028 8.807 1.00 85.00 92 ALA A CA 1
ATOM 765 C C . ALA A 1 92 ? 21.452 -13.111 7.309 1.00 85.00 92 ALA A C 1
ATOM 767 O O . ALA A 1 92 ? 21.948 -14.144 6.852 1.00 85.00 92 ALA A O 1
ATOM 768 N N . SER A 1 93 ? 21.190 -12.056 6.529 1.00 82.69 93 SER A N 1
ATOM 769 C CA . SER A 1 93 ? 21.590 -11.980 5.122 1.00 82.69 93 SER A CA 1
ATOM 770 C C . SER A 1 93 ? 23.089 -11.674 4.974 1.00 82.69 93 SER A C 1
ATOM 772 O O . SER A 1 93 ? 23.785 -11.388 5.946 1.00 82.69 93 SER A O 1
ATOM 774 N N . LYS A 1 94 ? 23.607 -11.763 3.743 1.00 79.12 94 LYS A N 1
ATOM 775 C CA . LYS A 1 94 ? 25.009 -11.429 3.425 1.00 79.12 94 LYS A CA 1
ATOM 776 C C . LYS A 1 94 ? 25.203 -9.969 3.000 1.00 79.12 94 LYS A C 1
ATOM 778 O O . LYS A 1 94 ? 26.336 -9.573 2.734 1.00 79.12 94 LYS A O 1
ATOM 783 N N . GLU A 1 95 ? 24.122 -9.197 2.916 1.00 78.56 95 GLU A N 1
ATOM 784 C CA . GLU A 1 95 ? 24.162 -7.803 2.481 1.00 78.56 95 GLU A CA 1
ATOM 785 C C . GLU A 1 95 ? 24.708 -6.912 3.602 1.00 78.56 95 GLU A C 1
ATOM 787 O O . GLU A 1 95 ? 24.295 -7.011 4.759 1.00 78.56 95 GLU A O 1
ATOM 792 N N . GLN A 1 96 ? 25.654 -6.034 3.268 1.00 76.25 96 GLN A N 1
ATOM 793 C CA . GLN A 1 96 ? 26.266 -5.125 4.237 1.00 76.25 96 GLN A CA 1
ATOM 794 C C . GLN A 1 96 ? 25.421 -3.857 4.363 1.00 76.25 96 GLN A C 1
ATOM 796 O O . GLN A 1 96 ? 25.614 -2.900 3.620 1.00 76.25 96 GLN A O 1
ATOM 801 N N . MET A 1 97 ? 24.485 -3.873 5.311 1.00 84.69 97 MET A N 1
ATOM 802 C CA . MET A 1 97 ? 23.598 -2.752 5.629 1.00 84.69 97 MET A CA 1
ATOM 803 C C . MET A 1 97 ? 23.737 -2.348 7.099 1.00 84.69 97 MET A C 1
ATOM 805 O O . MET A 1 97 ? 23.950 -3.191 7.976 1.00 84.69 97 MET A O 1
ATOM 809 N N . SER A 1 98 ? 23.601 -1.056 7.388 1.00 90.00 98 SER A N 1
ATOM 810 C CA . SER A 1 98 ? 23.520 -0.551 8.759 1.00 90.00 98 SER A CA 1
ATOM 811 C C . SER A 1 98 ? 22.215 -0.980 9.439 1.00 90.00 98 SER A C 1
ATOM 813 O O . SER A 1 98 ? 21.213 -1.281 8.790 1.00 90.00 98 SER A O 1
ATOM 815 N N . LEU A 1 99 ? 22.187 -0.949 10.777 1.00 87.62 99 LEU A N 1
ATOM 816 C CA . LEU A 1 99 ? 20.954 -1.212 11.532 1.00 87.62 99 LEU A CA 1
ATOM 817 C C . LEU A 1 99 ? 19.827 -0.228 11.170 1.00 87.62 99 LEU A C 1
ATOM 819 O O . LEU A 1 99 ? 18.664 -0.615 11.216 1.00 87.62 99 LEU A O 1
ATOM 823 N N . THR A 1 100 ? 20.172 1.000 10.770 1.00 87.81 100 THR A N 1
ATOM 824 C CA . THR A 1 100 ? 19.226 2.011 10.282 1.00 87.81 100 THR A CA 1
ATOM 825 C C . THR A 1 100 ? 18.584 1.586 8.964 1.00 87.81 100 THR A C 1
ATOM 827 O O . THR A 1 100 ? 17.363 1.589 8.857 1.00 87.81 100 THR A O 1
ATOM 830 N N . GLU A 1 101 ? 19.385 1.179 7.977 1.00 87.38 101 GLU A N 1
ATOM 831 C CA . GLU A 1 101 ? 18.879 0.713 6.679 1.00 87.38 101 GLU A CA 1
ATOM 832 C C . GLU A 1 101 ? 17.996 -0.528 6.855 1.00 87.38 101 GLU A C 1
ATOM 834 O O . GLU A 1 101 ? 16.876 -0.549 6.360 1.00 87.38 101 GLU A O 1
ATOM 839 N N . ILE A 1 102 ? 18.422 -1.500 7.671 1.00 87.25 102 ILE A N 1
ATOM 840 C CA . ILE A 1 102 ? 17.624 -2.701 7.976 1.00 87.25 102 ILE A CA 1
ATOM 841 C C . ILE A 1 102 ? 16.313 -2.343 8.701 1.00 87.25 102 ILE A C 1
ATOM 843 O O . ILE A 1 102 ? 15.287 -2.984 8.469 1.00 87.25 102 ILE A O 1
ATOM 847 N N . ALA A 1 103 ? 16.310 -1.326 9.569 1.00 88.31 103 ALA A N 1
ATOM 848 C CA . ALA A 1 103 ? 15.095 -0.860 10.231 1.00 88.31 103 ALA A CA 1
ATOM 849 C C . ALA A 1 103 ? 14.098 -0.248 9.236 1.00 88.31 103 ALA A C 1
ATOM 851 O O . ALA A 1 103 ? 12.922 -0.614 9.262 1.00 88.31 103 ALA A O 1
ATOM 852 N N . PHE A 1 104 ? 14.562 0.640 8.351 1.00 88.31 104 PHE A N 1
ATOM 853 C CA . PHE A 1 104 ? 13.725 1.246 7.312 1.00 88.31 104 PHE A CA 1
ATOM 854 C C . PHE A 1 104 ? 13.241 0.210 6.287 1.00 88.31 104 PHE A C 1
ATOM 856 O O . PHE A 1 104 ? 12.056 0.204 5.971 1.00 88.31 104 PHE A O 1
ATOM 863 N N . ASP A 1 105 ? 14.089 -0.723 5.842 1.00 85.19 105 ASP A N 1
ATOM 864 C CA . ASP A 1 105 ? 13.699 -1.804 4.924 1.00 85.19 105 ASP A CA 1
ATOM 865 C C . ASP A 1 105 ? 12.585 -2.687 5.508 1.00 85.19 105 ASP A C 1
ATOM 867 O O . ASP A 1 105 ? 11.621 -3.013 4.815 1.00 85.19 105 ASP A O 1
ATOM 871 N N . VAL A 1 106 ? 12.675 -3.060 6.792 1.00 83.62 106 VAL A N 1
ATOM 872 C CA . VAL A 1 106 ? 11.619 -3.837 7.468 1.00 83.62 106 VAL A CA 1
ATOM 873 C C . VAL A 1 106 ? 10.355 -3.001 7.692 1.00 83.62 106 VAL A C 1
ATOM 875 O O . VAL A 1 106 ? 9.253 -3.536 7.561 1.00 83.62 106 VAL A O 1
ATOM 878 N N . GLY A 1 107 ? 10.500 -1.716 8.031 1.00 81.38 107 GLY A N 1
ATOM 879 C CA . GLY A 1 107 ? 9.389 -0.783 8.230 1.00 81.38 107 GLY A CA 1
ATOM 880 C C . GLY A 1 107 ? 8.582 -0.577 6.953 1.00 81.38 107 GLY A C 1
ATOM 881 O O . GLY A 1 107 ? 7.434 -1.007 6.866 1.00 81.38 107 GLY A O 1
ATOM 882 N N . LEU A 1 108 ? 9.231 -0.047 5.916 1.00 78.25 108 LEU A N 1
ATOM 883 C CA . LEU A 1 108 ? 8.629 0.234 4.613 1.00 78.25 108 LEU A CA 1
ATOM 884 C C . LEU A 1 108 ? 8.036 -1.022 3.949 1.00 78.25 108 LEU A C 1
ATOM 886 O O . LEU A 1 108 ? 7.038 -0.924 3.235 1.00 78.25 108 LEU A O 1
ATOM 890 N N . LEU A 1 109 ? 8.597 -2.215 4.199 1.00 78.38 109 LEU A N 1
ATOM 891 C CA . LEU A 1 109 ? 8.032 -3.493 3.744 1.00 78.38 109 LEU A CA 1
ATOM 892 C C . LEU A 1 109 ? 6.666 -3.810 4.384 1.00 78.38 109 LEU A C 1
ATOM 894 O O . LEU A 1 109 ? 5.831 -4.452 3.739 1.00 78.38 109 LEU A O 1
ATOM 898 N N . ALA A 1 110 ? 6.447 -3.394 5.635 1.00 74.12 110 ALA A N 1
ATOM 899 C CA . ALA A 1 110 ? 5.168 -3.522 6.325 1.00 74.12 110 ALA A CA 1
ATOM 900 C C . ALA A 1 110 ? 4.192 -2.418 5.894 1.00 74.12 110 ALA A C 1
ATOM 902 O O . ALA A 1 110 ? 3.068 -2.734 5.500 1.00 74.12 110 ALA A O 1
ATOM 903 N N . ASP A 1 111 ? 4.642 -1.162 5.894 1.00 72.81 111 ASP A N 1
ATOM 904 C CA . ASP A 1 111 ? 3.815 0.019 5.616 1.00 72.81 111 ASP A CA 1
ATOM 905 C C . ASP A 1 111 ? 3.254 -0.029 4.181 1.00 72.81 111 ASP A C 1
ATOM 907 O O . ASP A 1 111 ? 2.039 0.004 3.969 1.00 72.81 111 ASP A O 1
ATOM 911 N N . ALA A 1 112 ? 4.109 -0.298 3.183 1.00 70.19 112 ALA A N 1
ATOM 912 C CA . ALA A 1 112 ? 3.689 -0.502 1.792 1.00 70.19 112 ALA A CA 1
ATOM 913 C C . ALA A 1 112 ? 2.761 -1.721 1.595 1.00 70.19 112 ALA A C 1
ATOM 915 O O . ALA A 1 112 ? 2.197 -1.905 0.511 1.00 70.19 112 ALA A O 1
ATOM 916 N N . GLY A 1 113 ? 2.614 -2.576 2.612 1.00 61.69 113 GLY A N 1
ATOM 917 C CA . GLY A 1 113 ? 1.730 -3.736 2.625 1.00 61.69 113 GLY A CA 1
ATOM 918 C C . GLY A 1 113 ? 0.339 -3.500 3.226 1.00 61.69 113 GLY A C 1
ATOM 919 O O . GLY A 1 113 ? -0.518 -4.369 3.064 1.00 61.69 113 GLY A O 1
ATOM 920 N N . LEU A 1 114 ? 0.076 -2.369 3.882 1.00 67.44 114 LEU A N 1
ATOM 921 C CA . LEU A 1 114 ? -1.248 -2.072 4.448 1.00 67.44 114 LEU A CA 1
ATOM 922 C C . LEU A 1 114 ? -2.201 -1.518 3.377 1.00 67.44 114 LEU A C 1
ATOM 924 O O . LEU A 1 114 ? -3.295 -2.042 3.151 1.00 67.44 114 LEU A O 1
ATOM 928 N N . GLU A 1 115 ? -1.752 -0.494 2.658 1.00 60.59 115 GLU A N 1
ATOM 929 C CA . GLU A 1 115 ? -2.607 0.295 1.769 1.00 60.59 115 GLU A CA 1
ATOM 930 C C . GLU A 1 115 ? -2.758 -0.323 0.364 1.00 60.59 115 GLU A C 1
ATOM 932 O O . GLU A 1 115 ? -3.873 -0.528 -0.123 1.00 60.59 115 GLU A O 1
ATOM 937 N N . THR A 1 116 ? -1.644 -0.721 -0.266 1.00 61.47 116 THR A N 1
ATOM 938 C CA . THR A 1 116 ? -1.613 -1.183 -1.673 1.00 61.47 116 THR A CA 1
ATOM 939 C C . THR A 1 116 ? -2.501 -2.399 -1.950 1.00 61.47 116 THR A C 1
ATOM 941 O O . THR A 1 116 ? -3.177 -2.455 -2.979 1.00 61.47 116 THR A O 1
ATOM 944 N N . SER A 1 117 ? -2.561 -3.366 -1.024 1.00 65.56 117 SER A N 1
ATOM 945 C CA . SER A 1 117 ? -3.460 -4.523 -1.159 1.00 65.56 117 SER A CA 1
ATOM 946 C C . SER A 1 117 ? -4.928 -4.145 -1.038 1.00 65.56 117 SER A C 1
ATOM 948 O O . SER A 1 117 ? -5.758 -4.770 -1.692 1.00 65.56 117 SER A O 1
ATOM 950 N N . THR A 1 118 ? -5.254 -3.149 -0.215 1.00 59.62 118 THR A N 1
ATOM 951 C CA . THR A 1 118 ? -6.642 -2.735 0.022 1.00 59.62 118 THR A CA 1
ATOM 952 C C . THR A 1 118 ? -7.192 -2.129 -1.262 1.00 59.62 118 THR A C 1
ATOM 954 O O . THR A 1 118 ? -8.195 -2.596 -1.797 1.00 59.62 118 THR A O 1
ATOM 957 N N . ILE A 1 119 ? -6.419 -1.214 -1.850 1.00 58.44 119 ILE A N 1
ATOM 958 C CA . ILE A 1 119 ? -6.686 -0.605 -3.154 1.00 58.44 119 ILE A CA 1
ATOM 959 C C . ILE A 1 119 ? -6.746 -1.671 -4.264 1.00 58.44 119 ILE A C 1
ATOM 961 O O . ILE A 1 119 ? -7.676 -1.670 -5.070 1.00 58.44 119 ILE A O 1
ATOM 965 N N . ALA A 1 120 ? -5.825 -2.643 -4.287 1.00 53.09 120 ALA A N 1
ATOM 966 C CA . ALA A 1 120 ? -5.861 -3.737 -5.264 1.00 53.09 120 ALA A CA 1
ATOM 967 C C . ALA A 1 120 ? -7.127 -4.617 -5.160 1.00 53.09 120 ALA A C 1
ATOM 969 O O . ALA A 1 120 ? -7.594 -5.106 -6.186 1.00 53.09 120 ALA A O 1
ATOM 970 N N . MET A 1 121 ? -7.706 -4.796 -3.966 1.00 53.12 121 MET A N 1
ATOM 971 C CA . MET A 1 121 ? -8.969 -5.528 -3.766 1.00 53.12 121 MET A CA 1
ATOM 972 C C . MET A 1 121 ? -10.223 -4.692 -4.091 1.00 53.12 121 MET A C 1
ATOM 974 O O . MET A 1 121 ? -11.261 -5.263 -4.426 1.00 53.12 121 MET A O 1
ATOM 978 N N . CYS A 1 122 ? -10.146 -3.360 -4.068 1.00 53.94 122 CYS A N 1
ATOM 979 C CA . CYS A 1 122 ? -11.194 -2.499 -4.630 1.00 53.94 122 CYS A CA 1
ATOM 980 C C . CYS A 1 122 ? -11.202 -2.603 -6.164 1.00 53.94 122 CYS A C 1
ATOM 982 O O . CYS A 1 122 ? -12.232 -2.906 -6.766 1.00 53.94 122 CYS A O 1
ATOM 984 N N . TRP A 1 123 ? -10.026 -2.470 -6.786 1.00 50.88 123 TRP A N 1
ATOM 985 C CA . TRP A 1 123 ? -9.846 -2.613 -8.236 1.00 50.88 123 TRP A CA 1
ATOM 986 C C . TRP A 1 123 ? -10.085 -4.025 -8.764 1.00 50.88 123 TRP A C 1
ATOM 988 O O . TRP A 1 123 ? -10.422 -4.210 -9.933 1.00 50.88 123 TRP A O 1
ATOM 998 N N . PHE A 1 124 ? -9.972 -5.015 -7.883 1.00 54.50 124 PHE A N 1
ATOM 999 C CA . PHE A 1 124 ? -10.560 -6.326 -8.081 1.00 54.50 124 PHE A CA 1
ATOM 1000 C C . PHE A 1 124 ? -12.076 -6.168 -8.272 1.00 54.50 124 PHE A C 1
ATOM 1002 O O . PHE A 1 124 ? -12.547 -6.298 -9.395 1.00 54.50 124 PHE A O 1
ATOM 1009 N N . GLY A 1 125 ? -12.848 -5.797 -7.242 1.00 51.50 125 GLY A N 1
ATOM 1010 C CA . GLY A 1 125 ? -14.313 -5.653 -7.338 1.00 51.50 125 GLY A CA 1
ATOM 1011 C C . GLY A 1 125 ? -14.804 -4.999 -8.639 1.00 51.50 125 GLY A C 1
ATOM 1012 O O . GLY A 1 125 ? -15.649 -5.586 -9.315 1.00 51.50 125 GLY A O 1
ATOM 1013 N N . VAL A 1 126 ? -14.163 -3.892 -9.021 1.00 52.25 126 VAL A N 1
ATOM 1014 C CA . VAL A 1 126 ? -14.314 -3.159 -10.289 1.00 52.25 126 VAL A CA 1
ATOM 1015 C C . VAL A 1 126 ? -14.225 -4.044 -11.543 1.00 52.25 126 VAL A C 1
ATOM 1017 O O . VAL A 1 126 ? -15.186 -4.107 -12.311 1.00 52.25 126 VAL A O 1
ATOM 1020 N N . ALA A 1 127 ? -13.124 -4.773 -11.768 1.00 52.88 127 ALA A N 1
ATOM 1021 C CA . ALA A 1 127 ? -12.919 -5.545 -13.007 1.00 52.88 127 ALA A CA 1
ATOM 1022 C C . ALA A 1 127 ? -13.894 -6.716 -13.201 1.00 52.88 127 ALA A C 1
ATOM 1024 O O . ALA A 1 127 ? -14.039 -7.208 -14.318 1.00 52.88 127 ALA A O 1
ATOM 1025 N N . ARG A 1 128 ? -14.646 -7.133 -12.171 1.00 54.88 128 ARG A N 1
ATOM 1026 C CA . ARG A 1 128 ? -15.844 -7.943 -12.432 1.00 54.88 128 ARG A CA 1
ATOM 1027 C C . ARG A 1 128 ? -16.922 -7.119 -13.094 1.00 54.88 128 ARG A C 1
ATOM 1029 O O . ARG A 1 128 ? -17.472 -7.572 -14.096 1.00 54.88 128 ARG A O 1
ATOM 1036 N N . VAL A 1 129 ? -17.363 -6.055 -12.424 1.00 54.25 129 VAL A N 1
ATOM 1037 C CA . VAL A 1 129 ? -18.708 -5.496 -12.652 1.00 54.25 129 VAL A CA 1
ATOM 1038 C C . VAL A 1 129 ? -18.813 -4.962 -14.057 1.00 54.25 129 VAL A C 1
ATOM 1040 O O . VAL A 1 129 ? -19.785 -5.232 -14.759 1.00 54.25 129 VAL A O 1
ATOM 1043 N N . LEU A 1 130 ? -17.710 -4.352 -14.465 1.00 49.06 130 LEU A N 1
ATOM 1044 C CA . LEU A 1 130 ? -17.132 -4.423 -15.782 1.00 49.06 130 LEU A CA 1
ATOM 1045 C C . LEU A 1 130 ? -17.202 -5.825 -16.466 1.00 49.06 130 LEU A C 1
ATOM 1047 O O . LEU A 1 130 ? -18.291 -6.267 -16.845 1.00 49.06 130 LEU A O 1
ATOM 1051 N N . TYR A 1 131 ? -16.092 -6.503 -16.806 1.00 64.19 131 TYR A N 1
ATOM 1052 C CA . TYR A 1 131 ? -16.109 -7.487 -17.909 1.00 64.19 131 TYR A CA 1
ATOM 1053 C C . TYR A 1 131 ? -16.736 -8.829 -17.630 1.00 64.19 131 TYR A C 1
ATOM 1055 O O . TYR A 1 131 ? -16.624 -9.715 -18.472 1.00 64.19 131 TYR A O 1
ATOM 1063 N N . GLY A 1 132 ? -17.444 -9.037 -16.525 1.00 57.50 132 GLY A N 1
ATOM 1064 C CA . GLY A 1 132 ? -17.983 -10.352 -16.199 1.00 57.50 132 GLY A CA 1
ATOM 1065 C C . GLY A 1 132 ? -18.729 -11.047 -17.358 1.00 57.50 132 GLY A C 1
ATOM 1066 O O . GLY A 1 132 ? -18.628 -12.259 -17.548 1.00 57.50 132 GLY A O 1
ATOM 1067 N N . LYS A 1 133 ? -19.384 -10.239 -18.202 1.00 65.44 133 LYS A N 1
ATOM 1068 C CA . LYS A 1 133 ? -20.111 -10.625 -19.421 1.00 65.44 133 LYS A CA 1
ATOM 1069 C C . LYS A 1 133 ? -19.239 -11.148 -20.581 1.00 65.44 133 LYS A C 1
ATOM 1071 O O . LYS A 1 133 ? -19.752 -11.896 -21.401 1.00 65.44 133 LYS A O 1
ATOM 1076 N N . GLN A 1 134 ? -17.945 -10.819 -20.654 1.00 74.19 134 GLN A N 1
ATOM 1077 C CA . GLN A 1 134 ? -17.012 -11.307 -21.688 1.00 74.19 134 GLN A CA 1
ATOM 1078 C C . GLN A 1 134 ? -16.559 -12.769 -21.493 1.00 74.19 134 GLN A C 1
ATOM 1080 O O . GLN A 1 134 ? -15.722 -13.266 -22.241 1.00 74.19 134 GLN A O 1
ATOM 1085 N N . GLY A 1 135 ? -17.053 -13.483 -20.477 1.00 76.19 135 GLY A N 1
ATOM 1086 C CA . GLY A 1 135 ? -16.792 -14.920 -20.328 1.00 76.19 135 GLY A CA 1
ATOM 1087 C C . GLY A 1 135 ? -15.379 -15.301 -19.862 1.00 76.19 135 GLY A C 1
ATOM 1088 O O . GLY A 1 135 ? -15.196 -16.431 -19.423 1.00 76.19 135 GLY A O 1
ATOM 1089 N N . TRP A 1 136 ? -14.409 -14.372 -19.815 1.00 78.94 136 TRP A N 1
ATOM 1090 C CA . TRP A 1 136 ? -13.137 -14.546 -19.078 1.00 78.94 136 TRP A CA 1
ATOM 1091 C C . TRP A 1 136 ? -13.378 -15.054 -17.641 1.00 78.94 136 TRP A C 1
ATOM 1093 O O . TRP A 1 136 ? -12.541 -15.767 -17.103 1.00 78.94 136 TRP A O 1
ATOM 1103 N N . ILE A 1 137 ? -14.544 -14.724 -17.059 1.00 76.31 137 ILE A N 1
ATOM 1104 C CA . ILE A 1 137 ? -15.158 -15.334 -15.865 1.00 76.31 137 ILE A CA 1
ATOM 1105 C C . ILE A 1 137 ? -15.303 -16.841 -16.020 1.00 76.31 137 ILE A C 1
ATOM 1107 O O . ILE A 1 137 ? -14.472 -17.586 -15.531 1.00 76.31 137 ILE A O 1
ATOM 1111 N N . ALA A 1 138 ? -16.309 -17.309 -16.758 1.00 79.81 138 ALA A N 1
ATOM 1112 C CA . ALA A 1 138 ? -16.591 -18.732 -16.929 1.00 79.81 138 ALA A CA 1
ATOM 1113 C C . ALA A 1 138 ? -15.421 -19.541 -17.530 1.00 79.81 138 ALA A C 1
ATOM 1115 O O . ALA A 1 138 ? -15.388 -20.766 -17.436 1.00 79.81 138 ALA A O 1
ATOM 1116 N N . LYS A 1 139 ? -14.436 -18.888 -18.152 1.00 83.94 139 LYS A N 1
ATOM 1117 C CA . LYS A 1 139 ? -13.180 -19.526 -18.554 1.00 83.94 139 LYS A CA 1
ATOM 1118 C C . LYS A 1 139 ? -12.311 -19.945 -17.360 1.00 83.94 139 LYS A C 1
ATOM 1120 O O . LYS A 1 139 ? -11.644 -20.969 -17.450 1.00 83.94 139 LYS A O 1
ATOM 1125 N N . ALA A 1 140 ? -12.274 -19.159 -16.288 1.00 81.19 140 ALA A N 1
ATOM 1126 C CA . ALA A 1 140 ? -11.276 -19.303 -15.237 1.00 81.19 140 ALA A CA 1
ATOM 1127 C C . ALA A 1 140 ? -11.630 -20.344 -14.167 1.00 81.19 140 ALA A C 1
ATOM 1129 O O . ALA A 1 140 ? -10.824 -21.248 -13.997 1.00 81.19 140 ALA A O 1
ATOM 1130 N N . GLN A 1 141 ? -12.790 -20.311 -13.489 1.00 79.88 141 GLN A N 1
ATOM 1131 C CA . GLN A 1 141 ? -13.061 -21.321 -12.441 1.00 79.88 141 GLN A CA 1
ATOM 1132 C C . GLN A 1 141 ? -12.968 -22.746 -12.982 1.00 79.88 141 GLN A C 1
ATOM 1134 O O . GLN A 1 141 ? -12.383 -23.559 -12.299 1.00 79.88 141 GLN A O 1
ATOM 1139 N N . ARG A 1 142 ? -13.361 -23.020 -14.234 1.00 88.12 142 ARG A N 1
ATOM 1140 C CA . ARG A 1 142 ? -12.987 -24.266 -14.937 1.00 88.12 142 ARG A CA 1
ATOM 1141 C C . ARG A 1 142 ? -11.502 -24.621 -14.798 1.00 88.12 142 ARG A C 1
ATOM 1143 O O . ARG A 1 142 ? -11.181 -25.537 -14.054 1.00 88.12 142 ARG A O 1
ATOM 1150 N N . ILE A 1 143 ? -10.600 -23.833 -15.404 1.00 85.56 143 ILE A N 1
ATOM 1151 C CA . ILE A 1 143 ? -9.126 -23.992 -15.322 1.00 85.56 143 ILE A CA 1
ATOM 1152 C C . ILE A 1 143 ? -8.662 -24.189 -13.874 1.00 85.56 143 ILE A C 1
ATOM 1154 O O . ILE A 1 143 ? -7.660 -24.842 -13.585 1.00 85.56 143 ILE A O 1
ATOM 1158 N N . LEU A 1 144 ? -9.351 -23.547 -12.941 1.00 84.31 144 LEU A N 1
ATOM 1159 C CA . LEU A 1 144 ? -8.960 -23.502 -11.558 1.00 84.31 144 LEU A CA 1
ATOM 1160 C C . LEU A 1 144 ? -9.440 -24.727 -10.766 1.00 84.31 144 LEU A C 1
ATOM 1162 O O . LEU A 1 144 ? -8.625 -25.344 -10.082 1.00 84.31 144 LEU A O 1
ATOM 1166 N N . ASP A 1 145 ? -10.697 -25.107 -10.879 1.00 86.06 145 ASP A N 1
ATOM 1167 C CA . ASP A 1 145 ? -11.313 -26.242 -10.205 1.00 86.06 145 ASP A CA 1
ATOM 1168 C C . ASP A 1 145 ? -10.829 -27.559 -10.837 1.00 86.06 145 ASP A C 1
ATOM 1170 O O . ASP A 1 145 ? -10.522 -28.495 -10.104 1.00 86.06 145 ASP A O 1
ATOM 1174 N N . GLU A 1 146 ? -10.560 -27.577 -12.152 1.00 89.69 146 GLU A N 1
ATOM 1175 C CA . GLU A 1 146 ? -9.805 -28.628 -12.860 1.00 89.69 146 GLU A CA 1
ATOM 1176 C C . GLU A 1 146 ? -8.411 -28.881 -12.243 1.00 89.69 146 GLU A C 1
ATOM 1178 O O . GLU A 1 146 ? -7.927 -30.011 -12.239 1.00 89.69 146 GLU A O 1
ATOM 1183 N N . VAL A 1 147 ? -7.749 -27.840 -11.713 1.00 87.88 147 VAL A N 1
ATOM 1184 C CA . VAL A 1 147 ? -6.350 -27.898 -11.228 1.00 87.88 147 VAL A CA 1
ATOM 1185 C C . VAL A 1 147 ? -6.226 -27.988 -9.695 1.00 87.88 147 VAL A C 1
ATOM 1187 O O . VAL A 1 147 ? -5.157 -28.327 -9.190 1.00 87.88 147 VAL A O 1
ATOM 1190 N N . VAL A 1 148 ? -7.271 -27.672 -8.918 1.00 89.50 148 VAL A N 1
ATOM 1191 C CA . VAL A 1 148 ? -7.240 -27.712 -7.431 1.00 89.50 148 VAL A CA 1
ATOM 1192 C C . VAL A 1 148 ? -8.354 -28.551 -6.798 1.00 89.50 148 VAL A C 1
ATOM 1194 O O . VAL A 1 148 ? -8.121 -29.088 -5.712 1.00 89.50 148 VAL A O 1
ATOM 1197 N N . GLY A 1 149 ? -9.500 -28.720 -7.464 1.00 81.69 149 GLY A N 1
ATOM 1198 C CA . GLY A 1 149 ? -10.718 -29.292 -6.885 1.00 81.69 149 GLY A CA 1
ATOM 1199 C C . GLY A 1 149 ? -11.449 -28.324 -5.947 1.00 81.69 149 GLY A C 1
ATOM 1200 O O . GLY A 1 149 ? -10.964 -27.229 -5.666 1.00 81.69 149 GLY A O 1
ATOM 1201 N N . ARG A 1 150 ? -12.622 -28.728 -5.443 1.00 84.88 150 ARG A N 1
ATOM 1202 C CA . ARG A 1 150 ? -13.397 -27.932 -4.469 1.00 84.88 150 ARG A CA 1
ATOM 1203 C C . ARG A 1 150 ? -13.095 -28.280 -3.004 1.00 84.88 150 ARG A C 1
ATOM 1205 O O . ARG A 1 150 ? -13.399 -27.495 -2.114 1.00 84.88 150 ARG A O 1
ATOM 1212 N N . ASP A 1 151 ? -12.438 -29.413 -2.749 1.00 85.69 151 ASP A N 1
ATOM 1213 C CA . ASP A 1 151 ? -12.213 -29.962 -1.401 1.00 85.69 151 ASP A CA 1
ATOM 1214 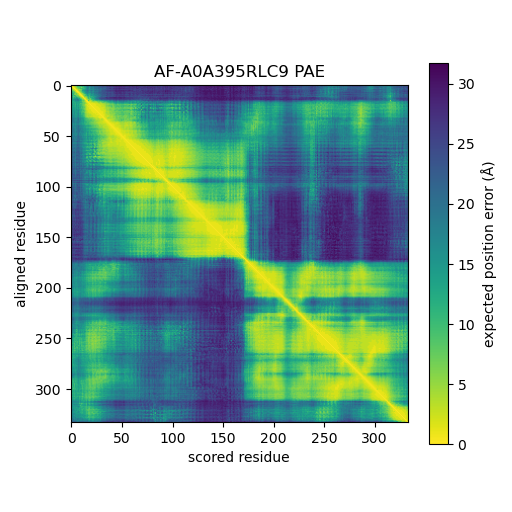C C . ASP A 1 151 ? -11.081 -29.279 -0.606 1.00 85.69 151 ASP A C 1
ATOM 1216 O O . ASP A 1 151 ? -10.825 -29.623 0.550 1.00 85.69 151 ASP A O 1
ATOM 1220 N N . ARG A 1 152 ? -10.362 -28.323 -1.212 1.00 83.88 152 ARG A N 1
ATOM 1221 C CA . ARG A 1 152 ? -9.255 -27.591 -0.578 1.00 83.88 152 ARG A CA 1
ATOM 1222 C C . ARG A 1 152 ? -9.123 -26.168 -1.110 1.00 83.88 152 ARG A C 1
ATOM 1224 O O . ARG A 1 152 ? -9.511 -25.870 -2.233 1.00 83.88 152 ARG A O 1
ATOM 1231 N N . LEU A 1 153 ? -8.467 -25.312 -0.328 1.00 80.56 153 LEU A N 1
ATOM 1232 C CA . LEU A 1 153 ? -8.039 -23.996 -0.800 1.00 80.56 153 LEU A CA 1
ATOM 1233 C C . LEU A 1 153 ? -6.807 -24.089 -1.732 1.00 80.56 153 LEU A C 1
ATOM 1235 O O . LEU A 1 153 ? -6.024 -25.047 -1.640 1.00 80.56 153 LEU A O 1
ATOM 1239 N N . PRO A 1 154 ? -6.585 -23.085 -2.602 1.00 79.88 154 PRO A N 1
ATOM 1240 C CA . PRO A 1 154 ? -5.414 -23.016 -3.472 1.00 79.88 154 PRO A CA 1
ATOM 1241 C C . PRO A 1 154 ? -4.135 -22.716 -2.690 1.00 79.88 154 PRO A C 1
ATOM 1243 O O . PRO A 1 154 ? -4.151 -22.077 -1.638 1.00 79.88 154 PRO A O 1
ATOM 1246 N N . THR A 1 155 ? -2.998 -23.112 -3.253 1.00 86.75 155 THR A N 1
ATOM 1247 C CA . THR A 1 155 ? -1.667 -22.908 -2.675 1.00 86.75 155 THR A CA 1
ATOM 1248 C C . THR A 1 155 ? -0.688 -22.356 -3.713 1.00 86.75 155 THR A C 1
ATOM 1250 O O . THR A 1 155 ? -0.931 -22.400 -4.920 1.00 86.75 155 THR A O 1
ATOM 1253 N N . PHE A 1 156 ? 0.479 -21.878 -3.268 1.00 81.38 156 PHE A N 1
ATOM 1254 C CA . PHE A 1 156 ? 1.537 -21.438 -4.187 1.00 81.38 156 PHE A CA 1
ATOM 1255 C C . PHE A 1 156 ? 2.085 -22.563 -5.085 1.00 81.38 156 PHE A C 1
ATOM 1257 O O . PHE A 1 156 ? 2.624 -22.257 -6.147 1.00 81.38 156 PHE A O 1
ATOM 1264 N N . ALA A 1 157 ? 1.924 -23.836 -4.702 1.00 86.25 157 ALA A N 1
ATOM 1265 C CA . ALA A 1 157 ? 2.343 -24.982 -5.512 1.00 86.25 157 ALA A CA 1
ATOM 1266 C C . ALA A 1 157 ? 1.482 -25.166 -6.774 1.00 86.25 157 ALA A C 1
ATOM 1268 O O . ALA A 1 157 ? 1.966 -25.678 -7.778 1.00 86.25 157 ALA A O 1
ATOM 1269 N N . ASP A 1 158 ? 0.230 -24.702 -6.750 1.00 81.06 158 ASP A N 1
ATOM 1270 C CA . ASP A 1 158 ? -0.700 -24.838 -7.873 1.00 81.06 158 ASP A CA 1
ATOM 1271 C C . ASP A 1 158 ? -0.366 -23.864 -9.023 1.00 81.06 158 ASP A C 1
ATOM 1273 O O . ASP A 1 158 ? -0.676 -24.128 -10.185 1.00 81.06 158 ASP A O 1
ATOM 1277 N N . ARG A 1 159 ? 0.310 -22.745 -8.712 1.00 84.81 159 ARG A N 1
ATOM 1278 C CA . ARG A 1 159 ? 0.531 -21.595 -9.610 1.00 84.81 159 ARG A CA 1
ATOM 1279 C C . ARG A 1 159 ? 1.141 -21.905 -10.995 1.00 84.81 159 ARG A C 1
ATOM 1281 O O . ARG A 1 159 ? 0.706 -21.261 -11.945 1.00 84.81 159 ARG A O 1
ATOM 1288 N N . PRO A 1 160 ? 2.096 -22.838 -11.190 1.00 89.12 160 PRO A N 1
ATOM 1289 C CA . PRO A 1 160 ? 2.696 -23.072 -12.511 1.00 89.12 160 PRO A CA 1
ATOM 1290 C C . PRO A 1 160 ? 1.707 -23.536 -13.590 1.00 89.12 160 PRO A C 1
ATOM 1292 O O . PRO A 1 160 ? 1.902 -23.245 -14.766 1.00 89.12 160 PRO A O 1
ATOM 1295 N N . GLN A 1 161 ? 0.629 -24.221 -13.197 1.00 84.00 161 GLN A N 1
ATOM 1296 C CA . GLN A 1 161 ? -0.439 -24.669 -14.105 1.00 84.00 161 GLN A CA 1
ATOM 1297 C C . GLN A 1 161 ? -1.482 -23.571 -14.365 1.00 84.00 161 GLN A C 1
ATOM 1299 O O . GLN A 1 161 ? -2.408 -23.731 -15.154 1.00 84.00 161 GLN A O 1
ATOM 1304 N N . LEU A 1 162 ? -1.327 -22.431 -13.698 1.00 85.62 162 LEU A N 1
ATOM 1305 C CA . LEU A 1 162 ? -2.290 -21.352 -13.623 1.00 85.62 162 LEU A CA 1
ATOM 1306 C C . LEU A 1 162 ? -1.750 -20.129 -14.367 1.00 85.62 162 LEU A C 1
ATOM 1308 O O . LEU A 1 162 ? -1.678 -19.027 -13.842 1.00 85.62 162 LEU A O 1
ATOM 1312 N N . ALA A 1 163 ? -1.378 -20.325 -15.634 1.00 79.44 163 ALA A N 1
ATOM 1313 C CA . ALA A 1 163 ? -0.891 -19.251 -16.502 1.00 79.44 163 ALA A CA 1
ATOM 1314 C C . ALA A 1 163 ? -1.989 -18.227 -16.863 1.00 79.44 163 ALA A C 1
ATOM 1316 O O . ALA A 1 163 ? -1.685 -17.073 -17.139 1.00 79.44 163 ALA A O 1
ATOM 1317 N N . PHE A 1 164 ? -3.270 -18.617 -16.784 1.00 72.88 164 PHE A N 1
ATOM 1318 C CA . PHE A 1 164 ? -4.426 -17.702 -16.792 1.00 72.88 164 PHE A CA 1
ATOM 1319 C C . PHE A 1 164 ? -4.712 -17.097 -15.397 1.00 72.88 164 PHE A C 1
ATOM 1321 O O . PHE A 1 164 ? -5.780 -16.543 -15.187 1.00 72.88 164 PHE A O 1
ATOM 1328 N N . ILE A 1 165 ? -3.768 -17.264 -14.460 1.00 79.12 165 ILE A N 1
ATOM 1329 C CA . ILE A 1 165 ? -3.577 -16.568 -13.168 1.00 79.12 165 ILE A CA 1
ATOM 1330 C C . ILE A 1 165 ? -2.181 -15.889 -13.185 1.00 79.12 165 ILE A C 1
ATOM 1332 O O . ILE A 1 165 ? -1.544 -15.608 -12.168 1.00 79.12 165 ILE A O 1
ATOM 1336 N N . ASP A 1 166 ? -1.687 -15.645 -14.398 1.00 72.81 166 ASP A N 1
ATOM 1337 C CA . ASP A 1 166 ? -0.427 -15.001 -14.738 1.00 72.81 166 ASP A CA 1
ATOM 1338 C C . ASP A 1 166 ? -0.557 -14.329 -16.133 1.00 72.81 166 ASP A C 1
ATOM 1340 O O . ASP A 1 166 ? 0.418 -14.241 -16.885 1.00 72.81 166 ASP A O 1
ATOM 1344 N N . ALA A 1 167 ? -1.761 -13.849 -16.485 1.00 62.56 167 ALA A N 1
ATOM 1345 C CA . ALA A 1 167 ? -2.112 -13.250 -17.778 1.00 62.56 167 ALA A CA 1
ATOM 1346 C C . ALA A 1 167 ? -3.006 -11.995 -17.672 1.00 62.56 167 ALA A C 1
ATOM 1348 O O . ALA A 1 167 ? -2.621 -10.958 -18.222 1.00 62.56 167 ALA A O 1
ATOM 1349 N N . ILE A 1 168 ? -4.146 -12.050 -16.963 1.00 61.50 168 ILE A N 1
ATOM 1350 C CA . ILE A 1 168 ? -5.073 -10.912 -16.769 1.00 61.50 168 ILE A CA 1
ATOM 1351 C C . ILE A 1 168 ? -4.322 -9.704 -16.188 1.00 61.50 168 ILE A C 1
ATOM 1353 O O . ILE A 1 168 ? -4.627 -8.559 -16.512 1.00 61.50 168 ILE A O 1
ATOM 1357 N N . TYR A 1 169 ? -3.262 -9.933 -15.405 1.00 60.94 169 TYR A N 1
ATOM 1358 C CA . TYR A 1 169 ? -2.497 -8.848 -14.795 1.00 60.94 169 TYR A CA 1
ATOM 1359 C C . TYR A 1 169 ? -1.461 -8.119 -15.669 1.00 60.94 169 TYR A C 1
ATOM 1361 O O . TYR A 1 169 ? -0.826 -7.190 -15.162 1.00 60.94 169 TYR A O 1
ATOM 1369 N N . LYS A 1 170 ? -1.224 -8.524 -16.929 1.00 51.72 170 LYS A N 1
ATOM 1370 C CA . LYS A 1 170 ? 0.031 -8.186 -17.651 1.00 51.72 170 LYS A CA 1
ATOM 1371 C C . LYS A 1 170 ? -0.095 -7.411 -18.973 1.00 51.72 170 LYS A C 1
ATOM 1373 O O . LYS A 1 170 ? 0.934 -7.098 -19.566 1.00 51.72 170 LYS A O 1
ATOM 1378 N N . HIS A 1 171 ? -1.294 -7.161 -19.493 1.00 47.62 171 HIS A N 1
ATOM 1379 C CA . HIS A 1 171 ? -1.489 -7.032 -20.948 1.00 47.62 171 HIS A CA 1
ATOM 1380 C C . HIS A 1 171 ? -1.553 -5.588 -21.513 1.00 47.62 171 HIS A C 1
ATOM 1382 O O . HIS A 1 171 ? -2.516 -5.227 -22.180 1.00 47.62 171 HIS A O 1
ATOM 1388 N N . MET A 1 172 ? -0.533 -4.751 -21.265 1.00 44.62 172 MET A N 1
ATOM 1389 C CA . MET A 1 172 ? -0.465 -3.346 -21.736 1.00 44.62 172 MET A CA 1
ATOM 1390 C C . MET A 1 172 ? 0.962 -2.934 -22.157 1.00 44.62 172 MET A C 1
ATOM 1392 O O . MET A 1 172 ? 1.922 -3.330 -21.497 1.00 44.62 172 MET A O 1
ATOM 1396 N N . GLY A 1 173 ? 1.130 -2.095 -23.194 1.00 37.53 173 GLY A N 1
ATOM 1397 C CA . GLY A 1 173 ? 2.459 -1.589 -23.585 1.00 37.53 173 GLY A CA 1
ATOM 1398 C C . GLY A 1 173 ? 2.489 -0.496 -24.667 1.00 37.53 173 GLY A C 1
ATOM 1399 O O . GLY A 1 173 ? 1.715 -0.529 -25.617 1.00 37.53 173 GLY A O 1
ATOM 1400 N N . TYR A 1 174 ? 3.434 0.443 -24.528 1.00 43.19 174 TYR A N 1
ATOM 1401 C CA . TYR A 1 174 ? 3.732 1.556 -25.447 1.00 43.19 174 TYR A CA 1
ATOM 1402 C C . TYR A 1 174 ? 5.256 1.777 -25.543 1.00 43.19 174 TYR A C 1
ATOM 1404 O O . TYR A 1 174 ? 6.003 1.323 -24.676 1.00 43.19 174 TYR A O 1
ATOM 1412 N N . SER A 1 175 ? 5.725 2.506 -26.564 1.00 39.19 175 SER A N 1
ATOM 1413 C CA . SER A 1 175 ? 7.127 2.951 -26.662 1.00 39.19 175 SER A CA 1
ATOM 1414 C C . SER A 1 175 ? 7.336 4.269 -25.908 1.00 39.19 175 SER A C 1
ATOM 1416 O O . SER A 1 175 ? 6.564 5.208 -26.095 1.00 39.19 175 SER A O 1
ATOM 1418 N N . ILE A 1 176 ? 8.371 4.344 -25.063 1.00 54.00 176 ILE A N 1
ATOM 1419 C CA . ILE A 1 176 ? 8.650 5.487 -24.179 1.00 54.00 176 ILE A CA 1
ATOM 1420 C C . ILE A 1 176 ? 10.111 5.941 -24.375 1.00 54.00 176 ILE A C 1
ATOM 1422 O O . ILE A 1 176 ? 11.006 5.094 -24.309 1.00 54.00 176 ILE A O 1
ATOM 1426 N N . PRO A 1 177 ? 10.389 7.243 -24.600 1.00 55.31 177 PRO A N 1
ATOM 1427 C CA . PRO A 1 177 ? 11.754 7.753 -24.734 1.00 55.31 177 PRO A CA 1
ATOM 1428 C C . PRO A 1 177 ? 12.620 7.572 -23.477 1.00 55.31 177 PRO A C 1
ATOM 1430 O O . PRO A 1 177 ? 12.144 7.601 -22.340 1.00 55.31 177 PRO A O 1
ATOM 1433 N N . ALA A 1 178 ? 13.933 7.444 -23.679 1.00 51.31 178 ALA A N 1
ATOM 1434 C CA . ALA A 1 178 ? 14.893 7.416 -22.580 1.00 51.31 178 ALA A CA 1
ATOM 1435 C C . ALA A 1 178 ? 14.907 8.762 -21.827 1.00 51.31 178 ALA A C 1
ATOM 1437 O O . ALA A 1 178 ? 14.953 9.824 -22.443 1.00 51.31 178 ALA A O 1
ATOM 1438 N N . GLY A 1 179 ? 14.886 8.708 -20.492 1.00 60.84 179 GLY A N 1
ATOM 1439 C CA . GLY A 1 179 ? 14.866 9.894 -19.626 1.00 60.84 179 GLY A CA 1
ATOM 1440 C C . GLY A 1 179 ? 13.475 10.475 -19.334 1.00 60.84 179 GLY A C 1
ATOM 1441 O O . GLY A 1 179 ? 13.376 11.395 -18.528 1.00 60.84 179 GLY A O 1
ATOM 1442 N N . SER A 1 180 ? 12.398 9.946 -19.925 1.00 55.78 180 SER A N 1
ATOM 1443 C CA . SER A 1 180 ? 11.031 10.355 -19.575 1.00 55.78 180 SER A CA 1
ATOM 1444 C C . SER A 1 180 ? 10.651 9.940 -18.147 1.00 55.78 180 SER A C 1
ATOM 1446 O O . SER A 1 180 ? 10.850 8.791 -17.750 1.00 55.78 180 SER A O 1
ATOM 1448 N N . ILE A 1 181 ? 10.026 10.853 -17.398 1.00 61.62 181 ILE A N 1
ATOM 1449 C CA . ILE A 1 181 ? 9.315 10.516 -16.157 1.00 61.62 181 ILE A CA 1
ATOM 1450 C C . ILE A 1 181 ? 8.019 9.796 -16.547 1.00 61.62 181 ILE A C 1
ATOM 1452 O O . ILE A 1 181 ? 7.206 10.342 -17.291 1.00 61.62 181 ILE A O 1
ATOM 1456 N N . VAL A 1 182 ? 7.825 8.574 -16.048 1.00 60.97 182 VAL A N 1
ATOM 1457 C CA . VAL A 1 182 ? 6.637 7.755 -16.330 1.00 60.97 182 VAL A CA 1
ATOM 1458 C C . VAL A 1 182 ? 5.793 7.646 -15.068 1.00 60.97 182 VAL A C 1
ATOM 1460 O O . VAL A 1 182 ? 6.149 6.925 -14.137 1.00 60.97 182 VAL A O 1
ATOM 1463 N N . VAL A 1 183 ? 4.657 8.341 -15.048 1.00 68.62 183 VAL A N 1
ATOM 1464 C CA . VAL A 1 183 ? 3.645 8.191 -13.996 1.00 68.62 183 VAL A CA 1
ATOM 1465 C C . VAL A 1 183 ? 2.622 7.162 -14.463 1.00 68.62 183 VAL A C 1
ATOM 1467 O O . VAL A 1 183 ? 1.881 7.398 -15.415 1.00 68.62 183 VAL A O 1
ATOM 1470 N N . GLY A 1 184 ? 2.567 6.012 -13.791 1.00 70.19 184 GLY A N 1
ATOM 1471 C CA . GLY A 1 184 ? 1.466 5.072 -13.977 1.00 70.19 184 GLY A CA 1
ATOM 1472 C C . GLY A 1 184 ? 0.183 5.690 -13.428 1.00 70.19 184 GLY A C 1
ATOM 1473 O O . GLY A 1 184 ? 0.049 5.834 -12.213 1.00 70.19 184 GLY A O 1
ATOM 1474 N N . ASN A 1 185 ? -0.762 6.059 -14.297 1.00 76.25 185 ASN A N 1
ATOM 1475 C CA . ASN A 1 185 ? -2.087 6.493 -13.861 1.00 76.25 185 ASN A CA 1
ATOM 1476 C C . ASN A 1 185 ? -2.886 5.262 -13.412 1.00 76.25 185 ASN A C 1
ATOM 1478 O O . ASN A 1 185 ? -3.631 4.674 -14.193 1.00 76.25 185 ASN A O 1
ATOM 1482 N N . HIS A 1 186 ? -2.679 4.858 -12.158 1.00 75.19 186 HIS A N 1
ATOM 1483 C CA . HIS A 1 186 ? -3.297 3.672 -11.572 1.00 75.19 186 HIS A CA 1
ATOM 1484 C C . HIS A 1 186 ? -4.824 3.741 -11.698 1.00 75.19 186 HIS A C 1
ATOM 1486 O O . HIS A 1 186 ? -5.400 2.819 -12.255 1.00 75.19 186 HIS A O 1
ATOM 1492 N N . PHE A 1 187 ? -5.434 4.871 -11.314 1.00 76.88 187 PHE A N 1
ATOM 1493 C CA . PHE A 1 187 ? -6.877 5.145 -11.400 1.00 76.88 187 PHE A CA 1
ATOM 1494 C C . PHE A 1 187 ? -7.467 4.897 -12.797 1.00 76.88 187 PHE A C 1
ATOM 1496 O O . PHE A 1 187 ? -8.567 4.363 -12.901 1.00 76.88 187 PHE A O 1
ATOM 1503 N N . ALA A 1 188 ? -6.764 5.277 -13.869 1.00 79.62 188 ALA A N 1
ATOM 1504 C CA . ALA A 1 188 ? -7.214 5.018 -15.239 1.00 79.62 188 ALA A CA 1
ATOM 1505 C C . ALA A 1 188 ? -6.950 3.565 -15.668 1.00 79.62 188 ALA A C 1
ATOM 1507 O O . ALA A 1 188 ? -7.844 2.909 -16.192 1.00 79.62 188 ALA A O 1
ATOM 1508 N N . ILE A 1 189 ? -5.750 3.040 -15.389 1.00 80.38 189 ILE A N 1
ATOM 1509 C CA . ILE A 1 189 ? -5.345 1.659 -15.710 1.00 80.38 189 ILE A CA 1
ATOM 1510 C C . ILE A 1 189 ? -6.321 0.633 -15.122 1.00 80.38 189 ILE A C 1
ATOM 1512 O O . ILE A 1 189 ? -6.565 -0.400 -15.737 1.00 80.38 189 ILE A O 1
ATOM 1516 N N . THR A 1 190 ? -6.877 0.904 -13.942 1.00 73.81 190 THR A N 1
ATOM 1517 C CA . THR A 1 190 ? -7.816 0.017 -13.246 1.00 73.81 190 THR A CA 1
ATOM 1518 C C . THR A 1 190 ? -9.292 0.313 -13.516 1.00 73.81 190 THR A C 1
ATOM 1520 O O . THR A 1 190 ? -10.155 -0.397 -13.007 1.00 73.81 190 THR A O 1
ATOM 1523 N N . ARG A 1 191 ? -9.591 1.314 -14.352 1.00 81.44 191 ARG A N 1
ATOM 1524 C CA . ARG A 1 191 ? -10.920 1.566 -14.943 1.00 81.44 191 ARG A CA 1
ATOM 1525 C C . ARG A 1 191 ? -10.991 1.146 -16.418 1.00 81.44 191 ARG A C 1
ATOM 1527 O O . ARG A 1 191 ? -11.962 1.449 -17.096 1.00 81.44 191 ARG A O 1
ATOM 1534 N N . GLU A 1 192 ? -9.965 0.455 -16.911 1.00 83.25 192 GLU A N 1
ATOM 1535 C CA . GLU A 1 192 ? -9.768 0.152 -18.328 1.00 83.25 192 GLU A CA 1
ATOM 1536 C C . GLU A 1 192 ? -10.793 -0.846 -18.906 1.00 83.25 192 GLU A C 1
ATOM 1538 O O . GLU A 1 192 ? -10.910 -1.982 -18.443 1.00 83.25 192 GLU A O 1
ATOM 1543 N N . GLU A 1 193 ? -11.446 -0.490 -20.014 1.00 82.31 193 GLU A N 1
ATOM 1544 C CA . GLU A 1 193 ? -12.456 -1.314 -20.708 1.00 82.31 193 GLU A CA 1
ATOM 1545 C C . GLU A 1 193 ? -11.874 -2.461 -21.584 1.00 82.31 193 GLU A C 1
ATOM 1547 O O . GLU A 1 193 ? -12.504 -2.925 -22.539 1.00 82.31 193 GLU A O 1
ATOM 1552 N N . SER A 1 194 ? -10.684 -2.975 -21.248 1.00 78.69 194 SER A N 1
ATOM 1553 C CA . SER A 1 194 ? -10.062 -4.183 -21.835 1.00 78.69 194 SER A CA 1
ATOM 1554 C C . SER A 1 194 ? -9.631 -5.211 -20.782 1.00 78.69 194 SER A C 1
ATOM 1556 O O . SER A 1 194 ? -9.986 -6.383 -20.884 1.00 78.69 194 SER A O 1
ATOM 1558 N N . VAL A 1 195 ? -8.908 -4.778 -19.744 1.00 73.12 195 VAL A N 1
ATOM 1559 C CA . VAL A 1 195 ? -8.526 -5.620 -18.591 1.00 73.12 195 VAL A CA 1
ATOM 1560 C C . VAL A 1 195 ? -9.623 -5.635 -17.530 1.00 73.12 195 VAL A C 1
ATOM 1562 O O . VAL A 1 195 ? -9.759 -6.622 -16.806 1.00 73.12 195 VAL A O 1
ATOM 1565 N N . PHE A 1 196 ? -10.405 -4.554 -17.454 1.00 73.81 196 PHE A N 1
ATOM 1566 C CA . PHE A 1 196 ? -11.436 -4.386 -16.456 1.00 73.81 196 PHE A CA 1
ATOM 1567 C C . PHE A 1 196 ? -12.865 -4.504 -17.064 1.00 73.81 196 PHE A C 1
ATOM 1569 O O . PHE A 1 196 ? -13.531 -5.429 -16.616 1.00 73.81 196 PHE A O 1
ATOM 1576 N N . GLY A 1 197 ? -13.348 -3.737 -18.082 1.00 73.44 197 GLY A N 1
ATOM 1577 C CA . GLY A 1 197 ? -14.624 -3.989 -18.875 1.00 73.44 197 GLY A CA 1
ATOM 1578 C C . GLY A 1 197 ? -15.763 -2.908 -18.927 1.00 73.44 197 GLY A C 1
ATOM 1579 O O . GLY A 1 197 ? -15.389 -1.791 -19.198 1.00 73.44 197 GLY A O 1
ATOM 1580 N N . PRO A 1 198 ? -17.102 -3.170 -18.747 1.00 81.06 198 PRO A N 1
ATOM 1581 C CA . PRO A 1 198 ? -18.230 -2.161 -18.779 1.00 81.06 198 PRO A CA 1
ATOM 1582 C C . PRO A 1 198 ? -18.925 -1.474 -17.526 1.00 81.06 198 PRO A C 1
ATOM 1584 O O . PRO A 1 198 ? -19.894 -0.760 -17.763 1.00 81.06 198 PRO A O 1
ATOM 1587 N N . ASN A 1 199 ? -18.566 -1.623 -16.229 1.00 78.94 199 ASN A N 1
ATOM 1588 C CA . ASN A 1 199 ? -19.069 -0.820 -15.073 1.00 78.94 199 ASN A CA 1
ATOM 1589 C C . ASN A 1 199 ? -17.954 -0.557 -13.996 1.00 78.94 199 ASN A C 1
ATOM 1591 O O . ASN A 1 199 ? -17.754 -1.415 -13.135 1.00 78.94 199 ASN A O 1
ATOM 1595 N N . PRO A 1 200 ? -17.159 0.545 -14.038 1.00 79.44 200 PRO A N 1
ATOM 1596 C CA . PRO A 1 200 ? -15.811 0.622 -13.423 1.00 79.44 200 PRO A CA 1
ATOM 1597 C C . PRO A 1 200 ? -15.683 0.979 -11.943 1.00 79.44 200 PRO A C 1
ATOM 1599 O O . PRO A 1 200 ? -14.577 1.275 -11.484 1.00 79.44 200 PRO A O 1
ATOM 1602 N N . ASN A 1 201 ? -16.789 1.049 -11.217 1.00 81.38 201 ASN A N 1
ATOM 1603 C CA . ASN A 1 201 ? -16.834 1.766 -9.940 1.00 81.38 201 ASN A CA 1
ATOM 1604 C C . ASN A 1 201 ? -17.463 0.902 -8.842 1.00 81.38 201 ASN A C 1
ATOM 1606 O O . ASN A 1 201 ? -17.024 0.906 -7.697 1.00 81.38 201 ASN A O 1
ATOM 1610 N N . ASP A 1 202 ? -18.438 0.087 -9.226 1.00 78.38 202 ASP A N 1
ATOM 1611 C CA . ASP A 1 202 ? -19.091 -0.904 -8.397 1.00 78.38 202 ASP A CA 1
ATOM 1612 C C . ASP A 1 202 ? -18.157 -2.077 -8.017 1.00 78.38 202 ASP A C 1
ATOM 1614 O O . ASP A 1 202 ? -17.116 -2.334 -8.624 1.00 78.38 202 ASP A O 1
ATOM 1618 N N . PHE A 1 203 ? -18.536 -2.814 -6.969 1.00 77.19 203 PHE A N 1
ATOM 1619 C CA . PHE A 1 203 ? -17.723 -3.861 -6.342 1.00 77.19 203 PHE A CA 1
ATOM 1620 C C . PHE A 1 203 ? -18.438 -5.220 -6.395 1.00 77.19 203 PHE A C 1
ATOM 1622 O O . PHE A 1 203 ? -19.383 -5.452 -5.644 1.00 77.19 203 PHE A O 1
ATOM 1629 N N . ILE A 1 204 ? -17.983 -6.152 -7.247 1.00 74.38 204 ILE A N 1
ATOM 1630 C CA . ILE A 1 204 ? -18.498 -7.537 -7.256 1.00 74.38 204 ILE A CA 1
ATOM 1631 C C . ILE A 1 204 ? -17.342 -8.556 -7.186 1.00 74.38 204 ILE A C 1
ATOM 1633 O O . ILE A 1 204 ? -16.777 -8.938 -8.210 1.00 74.38 204 ILE A O 1
ATOM 1637 N N . PRO A 1 205 ? -17.026 -9.096 -5.994 1.00 72.44 205 PRO A N 1
ATOM 1638 C CA . PRO A 1 205 ? -16.070 -10.198 -5.827 1.00 72.44 205 PRO A CA 1
ATOM 1639 C C . PRO A 1 205 ? -16.410 -11.449 -6.653 1.00 72.44 205 PRO A C 1
ATOM 1641 O O . PRO A 1 205 ? -15.508 -12.131 -7.140 1.00 72.44 205 PRO A O 1
ATOM 1644 N N . ASN A 1 206 ? -17.702 -11.695 -6.910 1.00 69.25 206 ASN A N 1
ATOM 1645 C CA . ASN A 1 206 ? -18.220 -12.799 -7.735 1.00 69.25 206 ASN A CA 1
ATOM 1646 C C . ASN A 1 206 ? -17.877 -12.680 -9.239 1.00 69.25 206 ASN A C 1
ATOM 1648 O O . ASN A 1 206 ? -18.555 -13.254 -10.094 1.00 69.25 206 ASN A O 1
ATOM 1652 N N . GLY A 1 207 ? -16.850 -11.908 -9.595 1.00 71.94 207 GLY A N 1
ATOM 1653 C CA . GLY A 1 207 ? -16.186 -11.991 -10.892 1.00 71.94 207 GLY A CA 1
ATOM 1654 C C . GLY A 1 207 ? -14.678 -12.037 -10.860 1.00 71.94 207 GLY A C 1
ATOM 1655 O O . GLY A 1 207 ? -14.022 -11.547 -11.777 1.00 71.94 207 GLY A O 1
ATOM 1656 N N . TRP A 1 208 ? -14.178 -12.650 -9.805 1.00 74.94 208 TRP A N 1
ATOM 1657 C CA . TRP A 1 208 ? -12.856 -13.252 -9.763 1.00 74.94 208 TRP A CA 1
ATOM 1658 C C . TRP A 1 208 ? -12.889 -14.638 -9.162 1.00 74.94 208 TRP A C 1
ATOM 1660 O O . TRP A 1 208 ? -12.047 -15.459 -9.499 1.00 74.94 208 TRP A O 1
ATOM 1670 N N . MET A 1 209 ? -13.908 -14.887 -8.333 1.00 74.25 209 MET A N 1
ATOM 1671 C CA . MET A 1 209 ? -14.785 -16.025 -8.584 1.00 74.25 209 MET A CA 1
ATOM 1672 C C . MET A 1 209 ? -15.336 -15.974 -10.006 1.00 74.25 209 MET A C 1
ATOM 1674 O O . MET A 1 209 ? -15.481 -14.919 -10.612 1.00 74.25 209 MET A O 1
ATOM 1678 N N . ASP A 1 210 ? -15.732 -17.112 -10.527 1.00 70.56 210 ASP A N 1
ATOM 1679 C CA . ASP A 1 210 ? -15.867 -17.263 -11.960 1.00 70.56 210 ASP A CA 1
ATOM 1680 C C . ASP A 1 210 ? -17.113 -18.101 -12.282 1.00 70.56 210 ASP A C 1
ATOM 1682 O O . ASP A 1 210 ? -18.137 -17.952 -11.618 1.00 70.56 210 ASP A O 1
ATOM 1686 N N . LYS A 1 211 ? -17.057 -18.965 -13.298 1.00 64.50 211 LYS A N 1
ATOM 1687 C CA . LYS A 1 211 ? -17.839 -20.205 -13.290 1.00 64.50 211 LYS A CA 1
ATOM 1688 C C . LYS A 1 211 ? -16.941 -21.368 -13.668 1.00 64.50 211 LYS A C 1
ATOM 1690 O O . LYS A 1 211 ? -16.237 -21.309 -14.674 1.00 64.50 211 LYS A O 1
ATOM 1695 N N . ASP A 1 212 ? -16.993 -22.421 -12.875 1.00 62.59 212 ASP A N 1
ATOM 1696 C CA . ASP A 1 212 ? -16.961 -23.762 -13.423 1.00 62.59 212 ASP A CA 1
ATOM 1697 C C . ASP A 1 212 ? -18.407 -24.008 -13.846 1.00 62.59 212 ASP A C 1
ATOM 1699 O O . ASP A 1 212 ? -19.327 -23.913 -13.035 1.00 62.59 212 ASP A O 1
ATOM 1703 N N . GLU A 1 213 ? -18.623 -24.216 -15.142 1.00 60.22 213 GLU A N 1
ATOM 1704 C CA . GLU A 1 213 ? -19.966 -24.358 -15.707 1.00 60.22 213 GLU A CA 1
ATOM 1705 C C . GLU A 1 213 ? -20.668 -25.649 -15.248 1.00 60.22 213 GLU A C 1
ATOM 1707 O O . GLU A 1 213 ? -21.870 -25.787 -15.464 1.00 60.22 213 GLU A O 1
ATOM 1712 N N . SER A 1 214 ? -19.956 -26.560 -14.572 1.00 56.19 214 SER A N 1
ATOM 1713 C CA . SER A 1 214 ? -20.541 -27.730 -13.913 1.00 56.19 214 SER A CA 1
ATOM 1714 C C . SER A 1 214 ? -21.134 -27.441 -12.523 1.00 56.19 214 SER A C 1
ATOM 1716 O O . SER A 1 214 ? -21.854 -28.286 -11.988 1.00 56.19 214 SER A O 1
ATOM 1718 N N . ILE A 1 215 ? -20.882 -26.260 -11.935 1.00 55.78 215 ILE A N 1
ATOM 1719 C CA . ILE A 1 215 ? -21.201 -25.967 -10.528 1.00 55.78 215 ILE A CA 1
ATOM 1720 C C . ILE A 1 215 ? -22.299 -24.906 -10.385 1.00 55.78 215 ILE A C 1
ATOM 1722 O O . ILE A 1 215 ? -22.302 -23.848 -11.013 1.00 55.78 215 ILE A O 1
ATOM 1726 N N . SER A 1 216 ? -23.273 -25.230 -9.534 1.00 53.91 216 SER A N 1
ATOM 1727 C CA . SER A 1 216 ? -24.477 -24.438 -9.284 1.00 53.91 216 SER A CA 1
ATOM 1728 C C . SER A 1 216 ? -24.168 -23.130 -8.552 1.00 53.91 216 SER A C 1
ATOM 1730 O O . SER A 1 216 ? -23.590 -23.150 -7.470 1.00 53.91 216 SER A O 1
ATOM 1732 N N . GLU A 1 217 ? -24.697 -22.004 -9.046 1.00 54.47 217 GLU A N 1
ATOM 1733 C CA . GLU A 1 217 ? -24.669 -20.688 -8.367 1.00 54.47 217 GLU A CA 1
ATOM 1734 C C . GLU A 1 217 ? -25.439 -20.645 -7.027 1.00 54.47 217 GLU A C 1
ATOM 1736 O O . GLU A 1 217 ? -25.589 -19.580 -6.438 1.00 54.47 217 GLU A O 1
ATOM 1741 N N . LYS A 1 218 ? -25.973 -21.780 -6.555 1.00 56.06 218 LYS A N 1
ATOM 1742 C CA . LYS A 1 218 ? -26.609 -21.927 -5.235 1.00 56.06 218 LYS A CA 1
ATOM 1743 C C . LYS A 1 218 ? -25.719 -22.622 -4.201 1.00 56.06 218 LYS A C 1
ATOM 1745 O O . LYS A 1 218 ? -26.158 -22.797 -3.069 1.00 56.06 218 LYS A O 1
ATOM 1750 N N . ASP A 1 219 ? -24.525 -23.060 -4.591 1.00 60.94 219 ASP A N 1
ATOM 1751 C CA . ASP A 1 219 ? -23.542 -23.658 -3.691 1.00 60.94 219 ASP A CA 1
ATOM 1752 C C . ASP A 1 219 ? -22.325 -22.731 -3.589 1.00 60.94 219 ASP A C 1
ATOM 1754 O O . ASP A 1 219 ? -21.316 -22.910 -4.270 1.00 60.94 219 ASP A O 1
ATOM 1758 N N . ASP A 1 220 ? -22.445 -21.698 -2.749 1.00 60.38 220 ASP A N 1
ATOM 1759 C CA . ASP A 1 220 ? -21.370 -20.729 -2.498 1.00 60.38 220 ASP A CA 1
ATOM 1760 C C . ASP A 1 220 ? -20.102 -21.397 -1.934 1.00 60.38 220 ASP A C 1
ATOM 1762 O O . ASP A 1 220 ? -18.992 -20.909 -2.151 1.00 60.38 220 ASP A O 1
ATOM 1766 N N . ALA A 1 221 ? -20.250 -22.520 -1.219 1.00 60.06 221 ALA A N 1
ATOM 1767 C CA . ALA A 1 221 ? -19.134 -23.251 -0.629 1.00 60.06 221 ALA A CA 1
ATOM 1768 C C . ALA A 1 221 ? -18.323 -23.981 -1.705 1.00 60.06 221 ALA A C 1
ATOM 1770 O O . ALA A 1 221 ? -17.097 -23.852 -1.722 1.00 60.06 221 ALA A O 1
ATOM 1771 N N . ALA A 1 222 ? -18.996 -24.660 -2.640 1.00 54.41 222 ALA A N 1
ATOM 1772 C CA . ALA A 1 222 ? -18.359 -25.164 -3.848 1.00 54.41 222 ALA A CA 1
ATOM 1773 C C . ALA A 1 222 ? -17.772 -24.001 -4.660 1.00 54.41 222 ALA A C 1
ATOM 1775 O O . ALA A 1 222 ? -16.577 -24.004 -4.935 1.00 54.41 222 ALA A O 1
ATOM 1776 N N . ALA A 1 223 ? -18.561 -22.969 -4.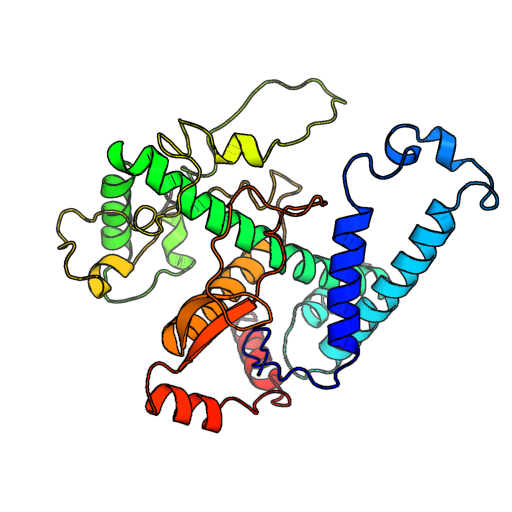978 1.00 54.22 223 ALA A N 1
ATOM 1777 C CA . ALA A 1 223 ? -18.147 -21.842 -5.818 1.00 54.22 223 ALA A CA 1
ATOM 1778 C C . ALA A 1 223 ? -16.842 -21.158 -5.358 1.00 54.22 223 ALA A C 1
ATOM 1780 O O . ALA A 1 223 ? -16.086 -20.663 -6.196 1.00 54.22 223 ALA A O 1
ATOM 1781 N N . ASN A 1 224 ? -16.552 -21.145 -4.054 1.00 62.53 224 ASN A N 1
ATOM 1782 C CA . ASN A 1 224 ? -15.441 -20.408 -3.449 1.00 62.53 224 ASN A CA 1
ATOM 1783 C C . ASN A 1 224 ? -14.019 -20.952 -3.728 1.00 62.53 224 ASN A C 1
ATOM 1785 O O . ASN A 1 224 ? -13.048 -20.282 -3.381 1.00 62.53 224 ASN A O 1
ATOM 1789 N N . ALA A 1 225 ? -13.833 -22.137 -4.320 1.00 60.78 225 ALA A N 1
ATOM 1790 C CA . ALA A 1 225 ? -12.517 -22.789 -4.247 1.00 60.78 225 ALA A CA 1
ATOM 1791 C C . ALA A 1 225 ? -11.354 -22.052 -4.935 1.00 60.78 225 ALA A C 1
ATOM 1793 O O . ALA A 1 225 ? -10.200 -22.365 -4.632 1.00 60.78 225 ALA A O 1
ATOM 1794 N N . LYS A 1 226 ? -11.588 -21.084 -5.841 1.00 68.06 226 LYS A N 1
ATOM 1795 C CA . LYS A 1 226 ? -10.469 -20.437 -6.543 1.00 68.06 226 LYS A CA 1
ATOM 1796 C C . LYS A 1 226 ? -10.751 -19.087 -7.205 1.00 68.06 226 LYS A C 1
ATOM 1798 O O . LYS A 1 226 ? -11.884 -18.774 -7.564 1.00 68.06 226 LYS A O 1
ATOM 1803 N N . LEU A 1 227 ? -9.659 -18.332 -7.377 1.00 70.81 227 LEU A N 1
ATOM 1804 C CA . LEU A 1 227 ? -9.611 -16.972 -7.913 1.00 70.81 227 LEU A CA 1
ATOM 1805 C C . LEU A 1 227 ? -8.726 -16.859 -9.156 1.00 70.81 227 LEU A C 1
ATOM 1807 O O . LEU A 1 227 ? -7.627 -17.420 -9.182 1.00 70.81 227 LEU A O 1
ATOM 1811 N N . LYS A 1 228 ? -9.167 -16.025 -10.099 1.00 73.12 228 LYS A N 1
ATOM 1812 C CA . LYS A 1 228 ? -8.372 -15.385 -11.161 1.00 73.12 228 LYS A CA 1
ATOM 1813 C C . LYS A 1 228 ? -7.116 -14.651 -10.709 1.00 73.12 228 LYS A C 1
ATOM 1815 O O . LYS A 1 228 ? -6.968 -14.307 -9.534 1.00 73.12 228 LYS A O 1
ATOM 1820 N N . ASP A 1 229 ? -6.263 -14.264 -11.666 1.00 68.88 229 ASP A N 1
ATOM 1821 C CA . ASP A 1 229 ? -5.275 -13.242 -11.363 1.00 68.88 229 ASP A CA 1
ATOM 1822 C C . ASP A 1 229 ? -5.864 -11.849 -11.202 1.00 68.88 229 ASP A C 1
ATOM 1824 O O . ASP A 1 229 ? -6.299 -11.199 -12.146 1.00 68.88 229 ASP A O 1
ATOM 1828 N N . LEU A 1 230 ? -5.694 -11.354 -9.981 1.00 65.00 230 LEU A N 1
ATOM 1829 C CA . LEU A 1 230 ? -5.606 -9.941 -9.654 1.00 65.00 230 LEU A CA 1
ATOM 1830 C C . LEU A 1 230 ? -4.591 -9.222 -10.561 1.00 65.00 230 LEU A C 1
ATOM 1832 O O . LEU A 1 230 ? -3.396 -9.551 -10.495 1.00 65.00 230 LEU A O 1
ATOM 1836 N N . PRO A 1 231 ? -5.002 -8.164 -11.280 1.00 65.81 231 PRO A N 1
ATOM 1837 C CA . PRO A 1 231 ? -4.119 -7.093 -11.710 1.00 65.81 231 PRO A CA 1
ATOM 1838 C C . PRO A 1 231 ? -3.138 -6.709 -10.595 1.00 65.81 231 PRO A C 1
ATOM 1840 O O . PRO A 1 231 ? -3.525 -6.358 -9.482 1.00 65.81 231 PRO A O 1
ATOM 1843 N N . GLN A 1 232 ? -1.836 -6.807 -10.873 1.00 67.44 232 GLN A N 1
ATOM 1844 C CA . GLN A 1 232 ? -0.784 -6.410 -9.926 1.00 67.44 232 GLN A CA 1
ATOM 1845 C C . GLN A 1 232 ? -0.539 -4.895 -9.974 1.00 67.44 232 GLN A C 1
ATOM 1847 O O . GLN A 1 232 ? 0.385 -4.413 -9.332 1.00 67.44 232 GLN A O 1
ATOM 1852 N N . THR A 1 233 ? -1.351 -4.159 -10.736 1.00 72.62 233 THR A N 1
ATOM 1853 C CA . THR A 1 233 ? -1.250 -2.717 -10.978 1.00 72.62 233 THR A CA 1
ATOM 1854 C C . THR A 1 233 ? -1.168 -1.936 -9.669 1.00 72.62 233 THR A C 1
ATOM 1856 O O . THR A 1 233 ? -0.267 -1.124 -9.520 1.00 72.62 233 THR A O 1
ATOM 1859 N N . GLY A 1 234 ? -1.995 -2.269 -8.670 1.00 70.25 234 GLY A N 1
ATOM 1860 C CA . GLY A 1 234 ? -1.945 -1.678 -7.321 1.00 70.25 234 GLY A CA 1
ATOM 1861 C C . GLY A 1 234 ? -0.640 -1.905 -6.536 1.00 70.25 234 GLY A C 1
ATOM 1862 O O . GLY A 1 234 ? -0.454 -1.300 -5.488 1.00 70.25 234 GLY A O 1
ATOM 1863 N N . PHE A 1 235 ? 0.279 -2.740 -7.033 1.00 78.69 235 PHE A N 1
ATOM 1864 C CA . PHE A 1 235 ? 1.616 -2.971 -6.473 1.00 78.69 235 PHE A CA 1
ATOM 1865 C C . PHE A 1 235 ? 2.742 -2.368 -7.331 1.00 78.69 235 PHE A C 1
ATOM 1867 O O . PHE A 1 235 ? 3.914 -2.652 -7.076 1.00 78.69 235 PHE A O 1
ATOM 1874 N N . GLY A 1 236 ? 2.426 -1.568 -8.351 1.00 78.00 236 GLY A N 1
ATOM 1875 C CA . GLY A 1 236 ? 3.412 -1.031 -9.286 1.00 78.00 236 GLY A CA 1
ATOM 1876 C C . GLY A 1 236 ? 4.024 -2.093 -10.211 1.00 78.00 236 GLY A C 1
ATOM 1877 O O . GLY A 1 236 ? 3.528 -3.212 -10.347 1.00 78.00 236 GLY A O 1
ATOM 1878 N N . PHE A 1 237 ? 5.116 -1.731 -10.893 1.00 77.75 237 PHE A N 1
ATOM 1879 C CA . PHE A 1 237 ? 5.531 -2.410 -12.126 1.00 77.75 237 PHE A CA 1
ATOM 1880 C C . PHE A 1 237 ? 7.027 -2.767 -12.183 1.00 77.75 237 PHE A C 1
ATOM 1882 O O . PHE A 1 237 ? 7.897 -2.070 -11.655 1.00 77.75 237 PHE A O 1
ATOM 1889 N N . GLY A 1 238 ? 7.336 -3.854 -12.900 1.00 77.19 238 GLY A N 1
ATOM 1890 C CA . GLY A 1 238 ? 8.700 -4.242 -13.270 1.00 77.19 238 GLY A CA 1
ATOM 1891 C C . GLY A 1 238 ? 9.656 -4.383 -12.080 1.00 77.19 238 GLY A C 1
ATOM 1892 O O . GLY A 1 238 ? 9.328 -4.995 -11.067 1.00 77.19 238 GLY A O 1
ATOM 1893 N N . ARG A 1 239 ? 10.857 -3.798 -12.194 1.00 71.50 239 ARG A N 1
ATOM 1894 C CA . ARG A 1 239 ? 11.913 -3.855 -11.159 1.00 71.50 239 ARG A CA 1
ATOM 1895 C C . ARG A 1 239 ? 11.604 -3.035 -9.893 1.00 71.50 239 ARG A C 1
ATOM 1897 O O . ARG A 1 239 ? 12.407 -3.057 -8.966 1.00 71.50 239 ARG A O 1
ATOM 1904 N N . ARG A 1 240 ? 10.486 -2.300 -9.859 1.00 76.62 240 ARG A N 1
ATOM 1905 C CA . ARG A 1 240 ? 10.013 -1.507 -8.710 1.00 76.62 240 ARG A CA 1
ATOM 1906 C C . ARG A 1 240 ? 8.654 -1.995 -8.177 1.00 76.62 240 ARG A C 1
ATOM 1908 O O . ARG A 1 240 ? 8.010 -1.278 -7.424 1.00 76.62 240 ARG A O 1
ATOM 1915 N N . VAL A 1 241 ? 8.221 -3.205 -8.551 1.00 80.44 241 VAL A N 1
ATOM 1916 C CA . VAL A 1 241 ? 7.015 -3.836 -7.987 1.00 80.44 241 VAL A CA 1
ATOM 1917 C C . VAL A 1 241 ? 7.158 -4.038 -6.472 1.00 80.44 241 VAL A C 1
ATOM 1919 O O . VAL A 1 241 ? 8.211 -4.467 -5.996 1.00 80.44 241 VAL A O 1
ATOM 1922 N N . CYS A 1 242 ? 6.092 -3.764 -5.717 1.00 83.56 242 CYS A N 1
ATOM 1923 C CA . CYS A 1 242 ? 6.076 -3.820 -4.258 1.00 83.56 242 CYS A CA 1
ATOM 1924 C C . CYS A 1 242 ? 6.559 -5.182 -3.731 1.00 83.56 242 CYS A C 1
ATOM 1926 O O . CYS A 1 242 ? 6.043 -6.250 -4.091 1.00 83.56 242 CYS A O 1
ATOM 1928 N N . THR A 1 243 ? 7.549 -5.135 -2.844 1.00 82.44 243 THR A N 1
ATOM 1929 C CA . THR A 1 243 ? 8.123 -6.280 -2.128 1.00 82.44 243 THR A CA 1
ATOM 1930 C C . THR A 1 243 ? 7.133 -6.863 -1.114 1.00 82.44 243 THR A C 1
ATOM 1932 O O . THR A 1 243 ? 6.993 -8.084 -1.028 1.00 82.44 243 THR A O 1
ATOM 1935 N N . GLY A 1 244 ? 6.368 -6.006 -0.427 1.00 78.62 244 GLY A N 1
ATOM 1936 C CA . GLY A 1 244 ? 5.396 -6.375 0.610 1.00 78.62 244 GLY A CA 1
ATOM 1937 C C . GLY A 1 244 ? 4.155 -7.129 0.115 1.00 78.62 244 GLY A C 1
ATOM 1938 O O . GLY A 1 244 ? 3.476 -7.765 0.921 1.00 78.62 244 GLY A O 1
ATOM 1939 N N . ARG A 1 245 ? 3.880 -7.141 -1.201 1.00 80.00 245 ARG A N 1
ATOM 1940 C CA . ARG A 1 245 ? 2.639 -7.653 -1.838 1.00 80.00 245 ARG A CA 1
ATOM 1941 C C . ARG A 1 245 ? 2.136 -9.028 -1.362 1.00 80.00 245 ARG A C 1
ATOM 1943 O O . ARG A 1 245 ? 0.939 -9.295 -1.416 1.00 80.00 245 ARG A O 1
ATOM 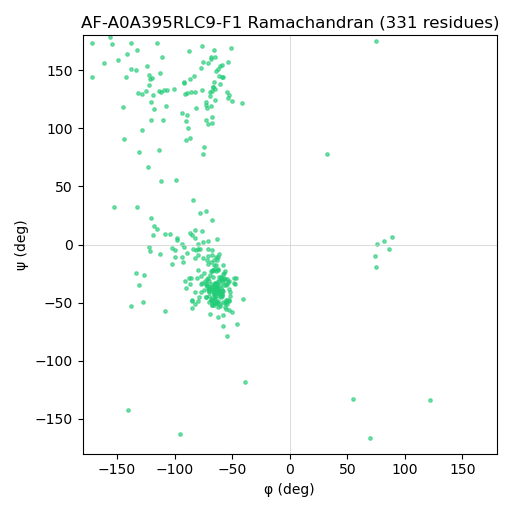1950 N N . ASN A 1 246 ? 3.032 -9.909 -0.911 1.00 79.56 246 ASN A N 1
ATOM 1951 C CA . ASN A 1 246 ? 2.680 -11.241 -0.405 1.00 79.56 246 ASN A CA 1
ATOM 1952 C C . ASN A 1 246 ? 2.213 -11.206 1.064 1.00 79.56 246 ASN A C 1
ATOM 1954 O O . ASN A 1 246 ? 1.249 -11.878 1.417 1.00 79.56 246 ASN A O 1
ATOM 1958 N N . ILE A 1 247 ? 2.871 -10.408 1.914 1.00 77.56 247 ILE A N 1
ATOM 1959 C CA . ILE A 1 247 ? 2.473 -10.176 3.317 1.00 77.56 247 ILE A CA 1
ATOM 1960 C C . ILE A 1 247 ? 1.120 -9.459 3.339 1.00 77.56 247 ILE A C 1
ATOM 1962 O O . ILE A 1 247 ? 0.199 -9.846 4.059 1.00 77.56 247 ILE A O 1
ATOM 1966 N N . ALA A 1 248 ? 1.021 -8.444 2.486 1.00 73.75 248 ALA A N 1
ATOM 1967 C CA . ALA A 1 248 ? -0.107 -7.554 2.297 1.00 73.75 248 ALA A CA 1
ATOM 1968 C C . ALA A 1 248 ? -1.410 -8.321 1.979 1.00 73.75 248 ALA A C 1
ATOM 1970 O O . ALA A 1 248 ? -2.383 -8.249 2.732 1.00 73.75 248 ALA A O 1
ATOM 1971 N N . ARG A 1 249 ? -1.393 -9.167 0.935 1.00 76.50 249 ARG A N 1
ATOM 1972 C CA . ARG A 1 249 ? -2.533 -10.025 0.560 1.00 76.50 249 ARG A CA 1
ATOM 1973 C C . ARG A 1 249 ? -2.939 -10.996 1.668 1.00 76.50 249 ARG A C 1
ATOM 1975 O O . ARG A 1 249 ? -4.124 -11.118 1.970 1.00 76.50 249 ARG A O 1
ATOM 1982 N N . ASN A 1 250 ? -1.965 -11.656 2.295 1.00 78.19 250 ASN A N 1
ATOM 1983 C CA . ASN A 1 250 ? -2.230 -12.631 3.354 1.00 78.19 250 ASN A CA 1
ATOM 1984 C C . ASN A 1 250 ? -2.836 -11.972 4.609 1.00 78.19 250 ASN A C 1
ATOM 1986 O O . ASN A 1 250 ? -3.686 -12.576 5.262 1.00 78.19 250 ASN A O 1
ATOM 1990 N N . SER A 1 251 ? -2.430 -10.735 4.921 1.00 75.62 251 SER A N 1
ATOM 1991 C CA . SER A 1 251 ? -2.961 -9.956 6.048 1.00 75.62 251 SER A CA 1
ATOM 1992 C C . SER A 1 251 ? -4.417 -9.548 5.813 1.00 75.62 251 SER A C 1
ATOM 1994 O O . SER A 1 251 ? -5.260 -9.785 6.677 1.00 75.62 251 SER A O 1
ATOM 1996 N N . LEU A 1 252 ? -4.753 -9.013 4.631 1.00 74.50 252 LEU A N 1
ATOM 1997 C CA . LEU A 1 252 ? -6.145 -8.664 4.323 1.00 74.50 252 LEU A CA 1
ATOM 1998 C C . LEU A 1 252 ? -7.065 -9.881 4.311 1.00 74.50 252 LEU A C 1
ATOM 2000 O O . LEU A 1 252 ? -8.156 -9.804 4.868 1.00 74.50 252 LEU A O 1
ATOM 2004 N N . PHE A 1 253 ? -6.617 -11.005 3.741 1.00 80.31 253 PHE A N 1
ATOM 2005 C CA . PHE A 1 253 ? -7.377 -12.255 3.759 1.00 80.31 253 PHE A CA 1
ATOM 2006 C C . PHE A 1 253 ? -7.799 -12.630 5.189 1.00 80.31 253 PHE A C 1
ATOM 2008 O O . PHE A 1 253 ? -8.991 -12.734 5.468 1.00 80.31 253 PHE A O 1
ATOM 2015 N N . ILE A 1 254 ? -6.850 -12.747 6.129 1.00 77.12 254 ILE A N 1
ATOM 2016 C CA . ILE A 1 254 ? -7.182 -13.180 7.495 1.00 77.12 254 ILE A CA 1
ATOM 2017 C C . ILE A 1 254 ? -7.969 -12.125 8.292 1.00 77.12 254 ILE A C 1
ATOM 2019 O O . ILE A 1 254 ? -8.803 -12.497 9.119 1.00 77.12 254 ILE A O 1
ATOM 2023 N N . ILE A 1 255 ? -7.752 -10.828 8.044 1.00 76.25 255 ILE A N 1
ATOM 2024 C CA . ILE A 1 255 ? -8.516 -9.745 8.685 1.00 76.25 255 ILE A CA 1
ATOM 2025 C C . ILE A 1 255 ? -9.976 -9.767 8.210 1.00 76.25 255 ILE A C 1
ATOM 2027 O O . ILE A 1 255 ? -10.882 -9.818 9.043 1.00 76.25 255 ILE A O 1
ATOM 2031 N N . LEU A 1 256 ? -10.212 -9.787 6.894 1.00 76.88 256 LEU A N 1
ATOM 2032 C CA . LEU A 1 256 ? -11.556 -9.780 6.309 1.00 76.88 256 LEU A CA 1
ATOM 2033 C C . LEU A 1 256 ? -12.328 -11.060 6.652 1.00 76.88 256 LEU A C 1
ATOM 2035 O O . LEU A 1 256 ? -13.478 -10.973 7.083 1.00 76.88 256 LEU A O 1
ATOM 2039 N N . SER A 1 257 ? -11.696 -12.237 6.554 1.00 81.19 257 SER A N 1
ATOM 2040 C CA . SER A 1 257 ? -12.330 -13.503 6.942 1.00 81.19 257 SER A CA 1
ATOM 2041 C C . SER A 1 257 ? -12.772 -13.505 8.407 1.00 81.19 257 SER A C 1
ATOM 2043 O O . SER A 1 257 ? -13.882 -13.942 8.699 1.00 81.19 257 SER A O 1
ATOM 2045 N N . ARG A 1 258 ? -11.953 -12.987 9.336 1.00 80.25 258 ARG A N 1
ATOM 2046 C CA . ARG A 1 258 ? -12.328 -12.906 10.761 1.00 80.25 258 ARG A CA 1
ATOM 2047 C C . ARG A 1 258 ? -13.422 -11.876 11.023 1.00 80.25 258 ARG A C 1
ATOM 2049 O O . ARG A 1 258 ? -14.326 -12.159 11.804 1.00 80.25 258 ARG A O 1
ATOM 2056 N N . LEU A 1 259 ? -13.368 -10.718 10.363 1.00 80.88 259 LEU A N 1
ATOM 2057 C CA . LEU A 1 259 ? -14.382 -9.669 10.492 1.00 80.88 259 LEU A CA 1
ATOM 2058 C C . LEU A 1 259 ? -15.758 -10.199 10.062 1.00 80.88 259 LEU A C 1
ATOM 2060 O O . LEU A 1 259 ? -16.702 -10.137 10.845 1.00 80.88 259 LEU A O 1
ATOM 2064 N N . LEU A 1 260 ? -15.849 -10.805 8.874 1.00 82.38 260 LEU A N 1
ATOM 2065 C CA . LEU A 1 260 ? -17.093 -11.363 8.328 1.00 82.38 260 LEU A CA 1
ATOM 2066 C C . LEU A 1 260 ? -17.565 -12.631 9.064 1.00 82.38 260 LEU A C 1
ATOM 2068 O O . LEU A 1 260 ? -18.766 -12.898 9.126 1.00 82.38 260 LEU A O 1
ATOM 2072 N N . TRP A 1 261 ? -16.651 -13.417 9.642 1.00 85.88 261 TRP A N 1
ATOM 2073 C CA . TRP A 1 261 ? -17.006 -14.561 10.490 1.00 85.88 261 TRP A CA 1
ATOM 2074 C C . TRP A 1 261 ? -17.620 -14.128 11.828 1.00 85.88 261 TRP A C 1
ATOM 2076 O O . TRP A 1 261 ? -18.573 -14.752 12.287 1.00 85.88 261 TRP A O 1
ATOM 2086 N N . ALA A 1 262 ? -17.111 -13.053 12.437 1.00 78.19 262 ALA A N 1
ATOM 2087 C CA . ALA A 1 262 ? -17.537 -12.604 13.760 1.00 78.19 262 ALA A CA 1
ATOM 2088 C C . ALA A 1 262 ? -18.711 -11.612 13.750 1.00 78.19 262 ALA A C 1
ATOM 2090 O O . ALA A 1 262 ? -19.558 -11.655 14.647 1.00 78.19 262 ALA A O 1
ATOM 2091 N N . PHE A 1 263 ? -18.754 -10.702 12.773 1.00 82.50 263 PHE A N 1
ATOM 2092 C CA . PHE A 1 263 ? -19.629 -9.530 12.800 1.00 82.50 263 PHE A CA 1
ATOM 2093 C C . PHE A 1 263 ? -20.580 -9.453 11.602 1.00 82.50 263 PHE A C 1
ATOM 2095 O O . PHE A 1 263 ? -20.191 -9.632 10.451 1.00 82.50 263 PHE A O 1
ATOM 2102 N N . ASN A 1 264 ? -21.831 -9.100 11.892 1.00 83.12 264 ASN A N 1
ATOM 2103 C CA . ASN A 1 264 ? -22.728 -8.482 10.930 1.00 83.12 264 ASN A CA 1
ATOM 2104 C C . ASN A 1 264 ? -22.258 -7.037 10.727 1.00 83.12 264 ASN A C 1
ATOM 2106 O O . ASN A 1 264 ? -22.211 -6.251 11.682 1.00 83.12 264 ASN A O 1
ATOM 2110 N N . VAL A 1 265 ? -21.904 -6.709 9.487 1.00 83.50 265 VAL A N 1
ATOM 2111 C CA . VAL A 1 265 ? -21.555 -5.353 9.059 1.00 83.50 265 VAL A CA 1
ATOM 2112 C C . VAL A 1 265 ? -22.843 -4.659 8.620 1.00 83.50 265 VAL A C 1
ATOM 2114 O O . VAL A 1 265 ? -23.456 -5.068 7.637 1.00 83.50 265 VAL A O 1
ATOM 2117 N N . GLU A 1 266 ? -23.289 -3.658 9.379 1.00 82.50 266 GLU A N 1
ATOM 2118 C CA . GLU A 1 266 ? -24.449 -2.829 9.026 1.00 82.50 266 GLU A CA 1
ATOM 2119 C C . GLU A 1 266 ? -23.991 -1.540 8.311 1.00 82.50 266 GLU A C 1
ATOM 2121 O O . GLU A 1 266 ? -22.873 -1.460 7.801 1.00 82.50 266 GLU A O 1
ATOM 2126 N N . CYS A 1 267 ? -24.855 -0.526 8.234 1.00 80.00 267 CYS A N 1
ATOM 2127 C CA . CYS A 1 267 ? -24.548 0.740 7.571 1.00 80.00 267 CYS A CA 1
ATOM 2128 C C . CYS A 1 267 ? -23.420 1.549 8.244 1.00 80.00 267 CYS A C 1
ATOM 2130 O O . CYS A 1 267 ? -23.099 1.386 9.429 1.00 80.00 267 CYS A O 1
ATOM 2132 N N . ALA A 1 268 ? -22.860 2.485 7.472 1.00 82.56 268 ALA A N 1
ATOM 2133 C CA . ALA A 1 268 ? -22.137 3.622 8.022 1.00 82.56 268 ALA A CA 1
ATOM 2134 C C . ALA A 1 268 ? -23.094 4.504 8.845 1.00 82.56 268 ALA A C 1
ATOM 2136 O O . ALA A 1 268 ? -24.290 4.587 8.552 1.00 82.56 268 ALA A O 1
ATOM 2137 N N . VAL A 1 269 ? -22.570 5.160 9.881 1.00 79.00 269 VAL A N 1
ATOM 2138 C CA . VAL A 1 269 ? -23.345 6.025 10.777 1.00 79.00 269 VAL A CA 1
ATOM 2139 C C . VAL A 1 269 ? -22.617 7.320 11.133 1.00 79.00 269 VAL A C 1
ATOM 2141 O O . VAL A 1 269 ? -21.385 7.377 11.206 1.00 79.00 269 VAL A O 1
ATOM 2144 N N . THR A 1 270 ? -23.398 8.366 11.403 1.00 80.62 270 THR A N 1
ATOM 2145 C CA . THR A 1 270 ? -22.911 9.635 11.956 1.00 80.62 270 THR A CA 1
ATOM 2146 C C . THR A 1 270 ? -22.382 9.438 13.382 1.00 80.62 270 THR A C 1
ATOM 2148 O O . THR A 1 270 ? -22.641 8.424 14.034 1.00 80.62 270 THR A O 1
ATOM 2151 N N . SER A 1 271 ? -21.678 10.433 13.927 1.00 79.06 271 SER A N 1
ATOM 2152 C CA . SER A 1 271 ? -21.279 10.433 15.346 1.00 79.06 271 SER A CA 1
ATOM 2153 C C . SER A 1 271 ? -22.468 10.460 16.326 1.00 79.06 271 SER A C 1
ATOM 2155 O O . SER A 1 271 ? -22.273 10.184 17.507 1.00 79.06 271 SER A O 1
ATOM 2157 N N . ALA A 1 272 ? -23.686 10.756 15.850 1.00 79.75 272 ALA A N 1
ATOM 2158 C CA . ALA A 1 272 ? -24.933 10.644 16.612 1.00 79.75 272 ALA A CA 1
ATOM 2159 C C . ALA A 1 272 ? -25.593 9.248 16.507 1.00 79.75 272 ALA A C 1
ATOM 2161 O O . ALA A 1 272 ? -26.551 8.967 17.223 1.00 79.75 272 ALA A O 1
ATOM 2162 N N . GLY A 1 273 ? -25.077 8.355 15.650 1.00 78.00 273 GLY A N 1
ATOM 2163 C CA . GLY A 1 273 ? -25.605 7.003 15.430 1.00 78.00 273 GLY A CA 1
ATOM 2164 C C . GLY A 1 273 ? -26.690 6.895 14.349 1.00 78.00 273 GLY A C 1
ATOM 2165 O O . GLY A 1 273 ? -27.263 5.820 14.170 1.00 78.00 273 GLY A O 1
ATOM 2166 N N . GLU A 1 274 ? -26.965 7.981 13.627 1.00 84.88 274 GLU A N 1
ATOM 2167 C CA . GLU A 1 274 ? -27.913 8.027 12.506 1.00 84.88 274 GLU A CA 1
ATOM 2168 C C . GLU A 1 274 ? -27.294 7.402 11.250 1.00 84.88 274 GLU A C 1
ATOM 2170 O O . GLU A 1 274 ? -26.076 7.431 11.089 1.00 84.88 274 GLU A O 1
ATOM 2175 N N . SER A 1 275 ? -28.105 6.843 10.347 1.00 84.88 275 SER A N 1
ATOM 2176 C CA . SER A 1 275 ? -27.586 6.199 9.130 1.00 84.88 275 SER A CA 1
ATOM 2177 C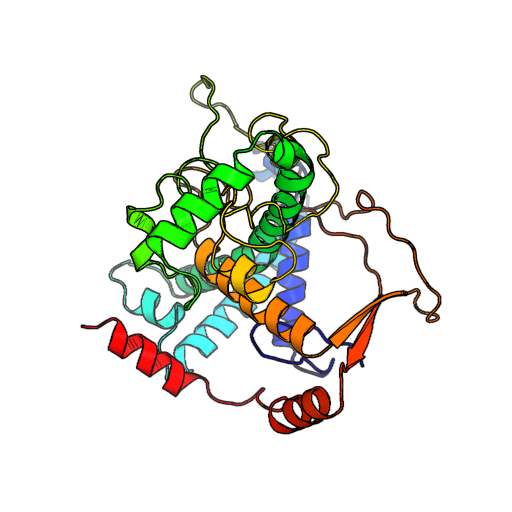 C . SER A 1 275 ? -26.961 7.220 8.177 1.00 84.88 275 SER A C 1
ATOM 2179 O O . SER A 1 275 ? -27.581 8.233 7.863 1.00 84.88 275 SER A O 1
ATOM 2181 N N . LEU A 1 276 ? -25.763 6.915 7.679 1.00 83.19 276 LEU A N 1
ATOM 2182 C CA . LEU A 1 276 ? -25.005 7.742 6.744 1.00 83.19 276 LEU A CA 1
ATOM 2183 C C . LEU A 1 276 ? -24.922 7.047 5.376 1.00 83.19 276 LEU A C 1
ATOM 2185 O O . LEU A 1 276 ? -24.579 5.867 5.298 1.00 83.19 276 LEU A O 1
ATOM 2189 N N . THR A 1 277 ? -25.219 7.787 4.309 1.00 84.94 277 THR A N 1
ATOM 2190 C CA . THR A 1 277 ? -24.888 7.400 2.928 1.00 84.94 277 THR A CA 1
ATOM 2191 C C . THR A 1 277 ? -23.476 7.885 2.615 1.00 84.94 277 THR A C 1
ATOM 2193 O O . THR A 1 277 ? -23.103 8.970 3.054 1.00 84.94 277 THR A O 1
ATOM 2196 N N . LEU A 1 278 ? -22.704 7.095 1.870 1.00 80.75 278 LEU A N 1
ATOM 2197 C CA . LEU A 1 278 ? -21.352 7.438 1.425 1.00 80.75 278 LEU A CA 1
ATOM 2198 C C . LEU A 1 278 ? -21.332 7.610 -0.098 1.00 80.75 278 LEU A C 1
ATOM 2200 O O . LEU A 1 278 ? -22.058 6.904 -0.800 1.00 80.75 278 LEU A O 1
ATOM 2204 N N . ASP A 1 279 ? -20.482 8.510 -0.578 1.00 81.44 279 ASP A N 1
ATOM 2205 C CA . ASP A 1 279 ? -20.104 8.674 -1.984 1.00 81.44 279 ASP A CA 1
ATOM 2206 C C . ASP A 1 279 ? -18.732 7.992 -2.190 1.00 81.44 279 ASP A C 1
ATOM 2208 O O . ASP A 1 279 ? -17.836 8.138 -1.355 1.00 81.44 279 ASP A O 1
ATOM 2212 N N . ASP A 1 280 ? -18.568 7.186 -3.246 1.00 71.44 280 ASP A N 1
ATOM 2213 C CA . ASP A 1 280 ? -17.336 6.424 -3.508 1.00 71.44 280 ASP A CA 1
ATOM 2214 C C . ASP A 1 280 ? -16.210 7.265 -4.137 1.00 71.44 280 ASP A C 1
ATOM 2216 O O . ASP A 1 280 ? -15.062 6.817 -4.205 1.00 71.44 280 ASP A O 1
ATOM 2220 N N . LEU A 1 281 ? -16.514 8.500 -4.543 1.00 81.62 281 LEU A N 1
ATOM 2221 C CA . LEU A 1 281 ? -15.557 9.510 -4.987 1.00 81.62 281 LEU A CA 1
ATOM 2222 C C . LEU A 1 281 ? -15.222 10.530 -3.883 1.00 81.62 281 LEU A C 1
ATOM 2224 O O . LEU A 1 281 ? -14.239 11.262 -4.025 1.00 81.62 281 LEU A O 1
ATOM 2228 N N . GLU A 1 282 ? -15.956 10.555 -2.761 1.00 82.06 282 GLU A N 1
ATOM 2229 C CA .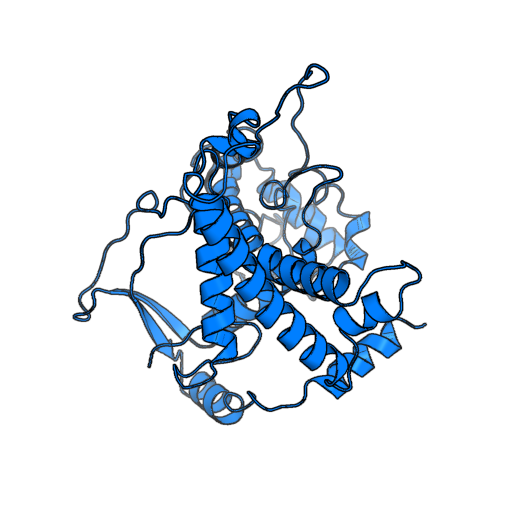 GLU A 1 282 ? -15.635 11.386 -1.589 1.00 82.06 282 GLU A CA 1
ATOM 2230 C C . GLU A 1 282 ? -14.457 10.786 -0.794 1.00 82.06 282 GLU A C 1
ATOM 2232 O O . GLU A 1 282 ? -14.592 10.122 0.240 1.00 82.06 282 GLU A O 1
ATOM 2237 N N . CYS A 1 283 ? -13.259 11.014 -1.327 1.00 81.12 283 CYS A N 1
ATOM 2238 C CA . CYS A 1 283 ? -12.001 10.473 -0.827 1.00 81.12 283 CYS A CA 1
ATOM 2239 C C . CYS A 1 283 ? -11.038 11.553 -0.303 1.00 81.12 283 CYS A C 1
ATOM 2241 O O . CYS A 1 283 ? -11.273 12.757 -0.415 1.00 81.12 283 CYS A O 1
ATOM 2243 N N . THR A 1 284 ? -9.930 11.105 0.283 1.00 79.06 284 THR A N 1
ATOM 2244 C CA . THR A 1 284 ? -8.780 11.916 0.679 1.00 79.06 284 THR A CA 1
ATOM 2245 C C . THR A 1 284 ? -7.827 12.162 -0.493 1.00 79.06 284 THR A C 1
ATOM 2247 O O . THR A 1 284 ? -7.594 11.292 -1.335 1.00 79.06 284 THR A O 1
ATOM 2250 N N . GLU A 1 285 ? -7.217 13.347 -0.517 1.00 73.00 285 GLU A N 1
ATOM 2251 C CA . GLU A 1 285 ? -6.057 13.636 -1.362 1.00 73.00 285 GLU A CA 1
ATOM 2252 C C . GLU A 1 285 ? -4.782 13.130 -0.664 1.00 73.00 285 GLU A C 1
ATOM 2254 O O . GLU A 1 285 ? -4.553 13.413 0.514 1.00 73.00 285 GLU A O 1
ATOM 2259 N N . GLY A 1 286 ? -3.920 12.389 -1.363 1.00 68.94 286 GLY A N 1
ATOM 2260 C CA . GLY A 1 286 ? -2.789 11.689 -0.745 1.00 68.94 286 GLY A CA 1
ATOM 2261 C C . GLY A 1 286 ? -1.827 11.071 -1.758 1.00 68.94 286 GLY A C 1
ATOM 2262 O O . GLY A 1 286 ? -2.087 11.066 -2.960 1.00 68.94 286 GLY A O 1
ATOM 2263 N N . PHE A 1 287 ? -0.707 10.531 -1.263 1.00 65.44 287 PHE A N 1
ATOM 2264 C CA . PHE A 1 287 ? 0.130 9.577 -2.012 1.00 65.44 287 PHE A CA 1
ATOM 2265 C C . PHE A 1 287 ? -0.694 8.381 -2.532 1.00 65.44 287 PHE A C 1
ATOM 2267 O O . PHE A 1 287 ? -0.443 7.861 -3.620 1.00 65.44 287 PHE A O 1
ATOM 2274 N N . ALA A 1 288 ? -1.715 8.004 -1.766 1.00 69.12 288 ALA A N 1
ATOM 2275 C CA . ALA A 1 288 ? -2.787 7.100 -2.134 1.00 69.12 288 ALA A CA 1
ATOM 2276 C C . ALA A 1 288 ? -4.130 7.657 -1.620 1.00 69.12 288 ALA A C 1
ATOM 2278 O O . ALA A 1 288 ? -4.174 8.690 -0.949 1.00 69.12 288 ALA A O 1
ATOM 2279 N N . THR A 1 289 ? -5.227 7.004 -1.998 1.00 73.00 289 THR A N 1
ATOM 2280 C CA . THR A 1 289 ? -6.592 7.539 -1.893 1.00 73.00 289 THR A CA 1
ATOM 2281 C C . THR A 1 289 ? -7.444 6.635 -1.008 1.00 73.00 289 THR A C 1
ATOM 2283 O O . THR A 1 289 ? -7.602 5.452 -1.313 1.00 73.00 289 THR A O 1
ATOM 2286 N N . ALA A 1 290 ? -8.018 7.193 0.060 1.00 75.00 290 ALA A N 1
ATOM 2287 C CA . ALA A 1 290 ? -8.909 6.493 0.987 1.00 75.00 290 ALA A CA 1
ATOM 2288 C C . ALA A 1 290 ? -10.264 7.222 1.103 1.00 75.00 290 ALA A C 1
ATOM 2290 O O . ALA A 1 290 ? -10.300 8.435 0.907 1.00 75.00 290 ALA A O 1
ATOM 2291 N N . PRO A 1 291 ? -11.375 6.544 1.446 1.00 75.62 291 PRO A N 1
ATOM 2292 C CA . PRO A 1 291 ? -12.648 7.216 1.723 1.00 75.62 291 PRO A CA 1
ATOM 2293 C C . PRO A 1 291 ? -12.546 8.197 2.900 1.00 75.62 291 PRO A C 1
ATOM 2295 O O . PRO A 1 291 ? -11.741 7.989 3.813 1.00 75.62 291 PRO A O 1
ATOM 2298 N N . GLN A 1 292 ? -13.401 9.225 2.931 1.00 79.06 292 GLN A N 1
ATOM 2299 C CA . GLN A 1 292 ? -13.524 10.097 4.107 1.00 79.06 292 GLN A CA 1
ATOM 2300 C C . GLN A 1 292 ? -13.921 9.320 5.380 1.00 79.06 292 GLN A C 1
ATOM 2302 O O . GLN A 1 292 ? -14.522 8.246 5.333 1.00 79.06 292 GLN A O 1
ATOM 2307 N N . HIS A 1 293 ? -13.572 9.853 6.556 1.00 77.75 293 HIS A N 1
ATOM 2308 C CA . HIS A 1 293 ? -13.730 9.137 7.828 1.00 77.75 293 HIS A CA 1
ATOM 2309 C C . HIS A 1 293 ? -15.203 9.027 8.283 1.00 77.75 293 HIS A C 1
ATOM 2311 O O . HIS A 1 293 ? -15.766 9.966 8.853 1.00 77.75 293 HIS A O 1
ATOM 2317 N N . TYR A 1 294 ? -15.781 7.827 8.186 1.00 79.00 294 TYR A N 1
ATOM 2318 C CA . TYR A 1 294 ? -17.091 7.468 8.750 1.00 79.00 294 TYR A CA 1
ATOM 2319 C C . TYR A 1 294 ? -16.984 6.472 9.921 1.00 79.00 294 TYR A C 1
ATOM 2321 O O . TYR A 1 294 ? -15.982 5.776 10.085 1.00 79.00 294 TYR A O 1
ATOM 2329 N N . ASN A 1 295 ? -18.038 6.363 10.742 1.00 78.88 295 ASN A N 1
ATOM 2330 C CA . ASN A 1 295 ? -18.160 5.276 11.722 1.00 78.88 295 ASN A CA 1
ATOM 2331 C C . ASN A 1 295 ? -18.925 4.101 11.098 1.00 78.88 295 ASN A C 1
ATOM 2333 O O . ASN A 1 295 ? -19.938 4.312 10.437 1.00 78.88 295 ASN A O 1
ATOM 2337 N N . LEU A 1 296 ? -18.493 2.863 11.347 1.00 79.31 296 LEU A N 1
ATOM 2338 C CA . LEU A 1 296 ? -19.156 1.652 10.848 1.00 79.31 296 LEU A CA 1
ATOM 2339 C C . LEU A 1 296 ? -19.847 0.893 11.986 1.00 79.31 296 LEU A C 1
ATOM 2341 O O . LEU A 1 296 ? -19.258 0.662 13.045 1.00 79.31 296 LEU A O 1
ATOM 2345 N N . LYS A 1 297 ? -21.100 0.486 11.769 1.00 77.62 297 LYS A N 1
ATOM 2346 C CA . LYS A 1 297 ? -21.909 -0.198 12.779 1.00 77.62 297 LYS A CA 1
ATOM 2347 C C . LYS A 1 297 ? -21.726 -1.717 12.691 1.00 77.62 297 LYS A C 1
ATOM 2349 O O . LYS A 1 297 ? -22.242 -2.369 11.789 1.00 77.62 297 LYS A O 1
ATOM 2354 N N . LEU A 1 298 ? -20.999 -2.282 13.655 1.00 81.12 298 LEU A N 1
ATOM 2355 C CA . LEU A 1 298 ? -20.743 -3.723 13.762 1.00 81.12 298 LEU A CA 1
ATOM 2356 C C . LEU A 1 298 ? -21.561 -4.347 14.901 1.00 81.12 298 LEU A C 1
ATOM 2358 O O . LEU A 1 298 ? -21.548 -3.844 16.027 1.00 81.12 298 LEU A O 1
ATOM 2362 N N . LYS A 1 299 ? -22.223 -5.476 14.633 1.00 81.56 299 LYS A N 1
ATOM 2363 C CA . LYS A 1 299 ? -22.855 -6.340 15.650 1.00 81.56 299 LYS A CA 1
ATOM 2364 C C . LYS A 1 299 ? -22.234 -7.729 15.599 1.00 81.56 299 LYS A C 1
ATOM 2366 O O . LYS A 1 299 ? -21.965 -8.216 14.510 1.00 81.56 299 LYS A O 1
ATOM 2371 N N . LEU A 1 300 ? -22.049 -8.394 16.738 1.00 83.69 300 LEU A N 1
ATOM 2372 C CA . LEU A 1 300 ? -21.672 -9.816 16.752 1.00 83.69 300 LEU A CA 1
ATOM 2373 C C . LEU A 1 300 ? -22.764 -10.658 16.069 1.00 83.69 300 LEU A C 1
ATOM 2375 O O . LEU A 1 300 ? -23.946 -10.317 16.157 1.00 83.69 300 LEU A O 1
ATOM 2379 N N . ARG A 1 301 ? -22.365 -11.723 15.364 1.00 84.19 301 ARG A N 1
ATOM 2380 C CA . ARG A 1 301 ? -23.287 -12.575 14.592 1.00 84.19 301 ARG A CA 1
ATOM 2381 C C . ARG A 1 301 ? -24.170 -13.457 15.467 1.00 84.19 301 ARG A C 1
ATOM 2383 O O . ARG A 1 301 ? -25.371 -13.523 15.231 1.00 84.19 301 ARG A O 1
ATOM 2390 N N . ASP A 1 302 ? -23.575 -14.097 16.465 1.00 87.25 302 ASP A N 1
ATOM 2391 C CA . ASP A 1 302 ? -24.245 -14.931 17.460 1.00 87.25 302 ASP A CA 1
ATOM 2392 C C . ASP A 1 302 ? -23.399 -15.017 18.748 1.00 87.25 302 ASP A C 1
ATOM 2394 O O . ASP A 1 302 ? -22.300 -14.455 18.835 1.00 87.25 302 ASP A O 1
ATOM 2398 N N . ASP A 1 303 ? -23.907 -15.719 19.763 1.00 86.56 303 ASP A N 1
ATOM 2399 C CA . ASP A 1 303 ? -23.205 -15.869 21.040 1.00 86.56 303 ASP A CA 1
ATOM 2400 C C . ASP A 1 303 ? -22.024 -16.860 20.998 1.00 86.56 303 ASP A C 1
ATOM 2402 O O . ASP A 1 303 ? -21.199 -16.842 21.908 1.00 86.56 303 ASP A 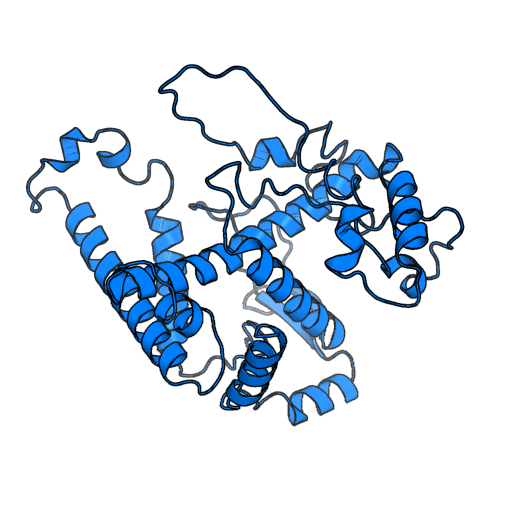O 1
ATOM 2406 N N . LYS A 1 304 ? -21.856 -17.662 19.933 1.00 84.75 304 LYS A N 1
ATOM 2407 C CA . LYS A 1 304 ? -20.635 -18.468 19.730 1.00 84.75 304 LYS A CA 1
ATOM 2408 C C . LYS A 1 304 ? -19.495 -17.590 19.223 1.00 84.75 304 LYS A C 1
ATOM 2410 O O . LYS A 1 304 ? -18.368 -17.717 19.692 1.00 84.75 304 LYS A O 1
ATOM 2415 N N . ALA A 1 305 ? -19.794 -16.670 18.303 1.00 77.75 305 ALA A N 1
ATOM 2416 C CA . ALA A 1 305 ? -18.859 -15.643 17.858 1.00 77.75 305 ALA A CA 1
ATOM 2417 C C . ALA A 1 305 ? -18.454 -14.720 19.018 1.00 77.75 305 ALA A C 1
ATOM 2419 O O . ALA A 1 305 ? -17.278 -14.385 19.137 1.00 77.75 305 ALA A O 1
ATOM 2420 N N . ARG A 1 306 ? -19.399 -14.374 19.908 1.00 78.62 306 ARG A N 1
ATOM 2421 C CA . ARG A 1 306 ? -19.104 -13.714 21.191 1.00 78.62 306 ARG A CA 1
ATOM 2422 C C . ARG A 1 306 ? -18.153 -14.549 22.043 1.00 78.62 306 ARG A C 1
ATOM 2424 O O . ARG A 1 306 ? -17.064 -14.077 22.338 1.00 78.62 306 ARG A O 1
ATOM 2431 N N . GLN A 1 307 ? -18.556 -15.768 22.410 1.00 79.69 307 GLN A N 1
ATOM 2432 C CA . GLN A 1 307 ? -17.799 -16.623 23.324 1.00 79.69 307 GLN A CA 1
ATOM 2433 C C . GLN A 1 307 ? -16.367 -16.838 22.827 1.00 79.69 307 GLN A C 1
ATOM 2435 O O . GLN A 1 307 ? -15.432 -16.607 23.583 1.00 79.69 307 GLN A O 1
ATOM 2440 N N . LEU A 1 308 ? -16.174 -17.181 21.549 1.00 78.62 308 LEU A N 1
ATOM 2441 C CA . LEU A 1 308 ? -14.833 -17.387 21.003 1.00 78.62 308 LEU A CA 1
ATOM 2442 C C . LEU A 1 308 ? -14.000 -16.092 20.995 1.00 78.62 308 LEU A C 1
ATOM 2444 O O . LEU A 1 308 ? -12.787 -16.151 21.180 1.00 78.62 308 LEU A O 1
ATOM 2448 N N . ILE A 1 309 ? -14.615 -14.920 20.803 1.00 76.00 309 ILE A N 1
ATOM 2449 C CA . ILE A 1 309 ? -13.918 -13.628 20.914 1.00 76.00 309 ILE A CA 1
ATOM 2450 C C . ILE A 1 309 ? -13.549 -13.309 22.363 1.00 76.00 309 ILE A C 1
ATOM 2452 O O . ILE A 1 309 ? -12.439 -12.844 22.598 1.00 76.00 309 ILE A O 1
ATOM 2456 N N . ASP A 1 310 ? -14.425 -13.579 23.327 1.00 74.25 310 ASP A N 1
ATOM 2457 C CA . ASP A 1 310 ? -14.137 -13.343 24.743 1.00 74.25 310 ASP A CA 1
ATOM 2458 C C . ASP A 1 310 ? -13.102 -14.363 25.287 1.00 74.25 310 ASP A C 1
ATOM 2460 O O . ASP A 1 310 ? -12.282 -14.013 26.132 1.00 74.25 310 ASP A O 1
ATOM 2464 N N . GLU A 1 311 ? -13.053 -15.587 24.742 1.00 73.38 311 GLU A N 1
ATOM 2465 C CA . GLU A 1 311 ? -12.050 -16.624 25.053 1.00 73.38 311 GLU A CA 1
ATOM 2466 C C . GLU A 1 311 ? -10.682 -16.398 24.380 1.00 73.38 311 GLU A C 1
ATOM 2468 O O . GLU A 1 311 ? -9.652 -16.758 24.949 1.00 73.38 311 GLU A O 1
ATOM 2473 N N . THR A 1 312 ? -10.641 -15.834 23.164 1.00 68.62 312 THR A N 1
ATOM 2474 C CA . THR A 1 312 ? -9.396 -15.708 22.368 1.00 68.62 312 THR A CA 1
ATOM 2475 C C . THR A 1 312 ? -8.898 -14.275 22.169 1.00 68.62 312 THR A C 1
ATOM 2477 O O . THR A 1 312 ? -7.801 -14.084 21.642 1.00 68.62 312 THR A O 1
ATOM 2480 N N . GLY A 1 313 ? -9.679 -13.265 22.562 1.00 57.28 313 GLY A N 1
ATOM 2481 C CA . GLY A 1 313 ? -9.448 -11.852 22.242 1.00 57.28 313 GLY A CA 1
ATOM 2482 C C . GLY A 1 313 ? -8.362 -11.160 23.067 1.00 57.28 313 GLY A C 1
ATOM 2483 O O . GLY A 1 313 ? -7.708 -10.255 22.552 1.00 57.28 313 GLY A O 1
ATOM 2484 N N . ASP A 1 314 ? -8.102 -11.608 24.300 1.00 56.47 314 ASP A N 1
ATOM 2485 C CA . ASP A 1 314 ? -7.013 -11.096 25.152 1.00 56.47 314 ASP A CA 1
ATOM 2486 C C . ASP A 1 314 ? -5.652 -11.776 24.847 1.00 56.47 314 ASP A C 1
ATOM 2488 O O . ASP A 1 314 ? -4.831 -12.040 25.721 1.00 56.47 314 ASP A O 1
ATOM 2492 N N . ASN A 1 315 ? -5.382 -12.042 23.563 1.00 58.66 315 ASN A N 1
ATOM 2493 C CA . ASN A 1 315 ? -4.132 -12.641 23.072 1.00 58.66 315 ASN A CA 1
ATOM 2494 C C . ASN A 1 315 ? -3.000 -11.623 22.792 1.00 58.66 315 ASN A C 1
ATOM 2496 O O . ASN A 1 315 ? -1.980 -11.970 22.199 1.00 58.66 315 ASN A O 1
ATOM 2500 N N . TRP A 1 316 ? -3.163 -10.362 23.202 1.00 54.00 316 TRP A N 1
ATOM 2501 C CA . TRP A 1 316 ? -2.322 -9.226 22.788 1.00 54.00 316 TRP A CA 1
ATOM 2502 C C . TRP A 1 316 ? -0.896 -9.197 23.367 1.00 54.00 316 TRP A C 1
ATOM 2504 O O . TRP A 1 316 ? -0.067 -8.440 22.861 1.00 54.00 316 TRP A O 1
ATOM 2514 N N . ASP A 1 317 ? -0.615 -10.016 24.383 1.00 53.16 317 ASP A N 1
ATOM 2515 C CA . ASP A 1 317 ? 0.726 -10.277 24.937 1.00 53.16 317 ASP A CA 1
ATOM 2516 C C . ASP A 1 317 ? 1.164 -11.752 24.722 1.00 53.16 317 ASP A C 1
ATOM 2518 O O . ASP A 1 317 ? 2.153 -12.203 25.300 1.00 53.16 317 ASP A O 1
ATOM 2522 N N . VAL A 1 318 ? 0.467 -12.527 23.872 1.00 60.94 318 VAL A N 1
ATOM 2523 C CA . VAL A 1 318 ? 0.912 -13.883 23.495 1.00 60.94 318 VAL A CA 1
ATOM 2524 C C . VAL A 1 318 ? 2.181 -13.786 22.657 1.00 60.94 318 VAL A C 1
ATOM 2526 O O . VAL A 1 318 ? 2.176 -13.234 21.554 1.00 60.94 318 VAL A O 1
ATOM 2529 N N . ASP A 1 319 ? 3.268 -14.378 23.151 1.00 59.81 319 ASP A N 1
ATOM 2530 C CA . ASP A 1 319 ? 4.508 -14.454 22.392 1.00 59.81 319 ASP A CA 1
ATOM 2531 C C . ASP A 1 319 ? 4.338 -15.373 21.173 1.00 59.81 319 ASP A C 1
ATOM 2533 O O . ASP A 1 319 ? 4.325 -16.600 21.271 1.00 59.81 319 ASP A O 1
ATOM 2537 N N . LEU A 1 320 ? 4.222 -14.761 19.992 1.00 69.06 320 LEU A N 1
ATOM 2538 C CA . LEU A 1 320 ? 4.113 -15.456 18.706 1.00 69.06 320 LEU A CA 1
ATOM 2539 C C . LEU A 1 320 ? 5.402 -16.197 18.309 1.00 69.06 320 LEU A C 1
ATOM 2541 O O . LEU A 1 320 ? 5.420 -16.893 17.291 1.00 69.06 320 LEU A O 1
ATOM 2545 N N . ALA A 1 321 ? 6.479 -16.053 19.084 1.00 68.31 321 ALA A N 1
ATOM 2546 C CA . ALA A 1 321 ? 7.781 -16.615 18.778 1.00 68.31 321 ALA A CA 1
ATOM 2547 C C . ALA A 1 321 ? 7.803 -18.125 18.474 1.00 68.31 321 ALA A C 1
ATOM 2549 O O . ALA A 1 321 ? 8.362 -18.479 17.436 1.00 68.31 321 ALA A O 1
ATOM 2550 N N . PRO A 1 322 ? 7.174 -19.029 19.256 1.00 72.31 322 PRO A N 1
ATOM 2551 C CA . PRO A 1 322 ? 7.266 -20.465 18.980 1.00 72.31 322 PRO A CA 1
ATOM 2552 C C . PRO A 1 322 ? 6.614 -20.849 17.642 1.00 72.31 322 PRO A C 1
ATOM 2554 O O . PRO A 1 322 ? 7.109 -21.720 16.929 1.00 72.31 322 PRO A O 1
ATOM 2557 N N . THR A 1 323 ? 5.535 -20.159 17.257 1.00 70.31 323 THR A N 1
ATOM 2558 C CA . THR A 1 323 ? 4.884 -20.304 15.943 1.00 70.31 323 THR A CA 1
ATOM 2559 C C . THR A 1 323 ? 5.814 -19.858 14.816 1.00 70.31 323 THR A C 1
ATOM 2561 O O . THR A 1 323 ? 5.904 -20.496 13.767 1.00 70.31 323 THR A O 1
ATOM 2564 N N . LEU A 1 324 ? 6.523 -18.756 15.040 1.00 69.56 324 LEU A N 1
ATOM 2565 C CA . LEU A 1 324 ? 7.463 -18.176 14.095 1.00 69.56 324 LEU A CA 1
ATOM 2566 C C . LEU A 1 324 ? 8.739 -19.034 13.941 1.00 69.56 324 LEU A C 1
ATOM 2568 O O . LEU A 1 324 ? 9.194 -19.232 12.816 1.00 69.56 324 LEU A O 1
ATOM 2572 N N . ASP A 1 325 ? 9.269 -19.640 15.008 1.00 74.50 325 ASP A N 1
ATOM 2573 C CA . ASP A 1 325 ? 10.374 -20.616 14.926 1.00 74.50 325 ASP A CA 1
ATOM 2574 C C . ASP A 1 325 ? 9.994 -21.891 14.161 1.00 74.50 325 ASP A C 1
ATOM 2576 O O . ASP A 1 325 ? 10.778 -22.394 13.352 1.00 74.50 325 ASP A O 1
ATOM 2580 N N . GLN A 1 326 ? 8.763 -22.387 14.320 1.00 73.69 326 GLN A N 1
ATOM 2581 C CA . GLN A 1 326 ? 8.266 -23.511 13.513 1.00 73.69 326 GLN A CA 1
ATOM 2582 C C . GLN A 1 326 ? 8.210 -23.178 12.011 1.00 73.69 326 GLN A C 1
ATOM 2584 O O . GLN A 1 326 ? 8.409 -24.061 11.174 1.00 73.69 326 GLN A O 1
ATOM 2589 N N . ILE A 1 327 ? 7.966 -21.912 11.653 1.00 72.56 327 ILE A N 1
ATOM 2590 C CA . ILE A 1 327 ? 8.026 -21.425 10.264 1.00 72.56 327 ILE A CA 1
ATOM 2591 C C . ILE A 1 327 ? 9.484 -21.302 9.785 1.00 72.56 327 ILE A C 1
ATOM 2593 O O . ILE A 1 327 ? 9.750 -21.542 8.607 1.00 72.56 327 ILE A O 1
ATOM 2597 N N . ALA A 1 328 ? 10.428 -20.995 10.681 1.00 70.25 328 ALA A N 1
ATOM 2598 C CA . ALA A 1 328 ? 11.865 -21.001 10.396 1.00 70.25 328 ALA A CA 1
ATOM 2599 C C . ALA A 1 328 ? 12.359 -22.402 10.015 1.00 70.25 328 ALA A C 1
ATOM 2601 O O . ALA A 1 328 ? 12.943 -22.591 8.950 1.00 70.25 328 ALA A O 1
ATOM 2602 N N . ALA A 1 329 ? 12.077 -23.391 10.870 1.00 74.56 329 ALA A N 1
ATOM 2603 C CA . ALA A 1 329 ? 12.524 -24.769 10.688 1.00 74.56 329 ALA A CA 1
ATOM 2604 C C . ALA A 1 329 ? 12.008 -25.366 9.367 1.00 74.56 329 ALA A C 1
ATOM 2606 O O . ALA A 1 329 ? 12.768 -25.989 8.631 1.00 74.56 329 ALA A O 1
ATOM 2607 N N . LYS A 1 330 ? 10.749 -25.078 9.006 1.00 73.50 330 LYS A N 1
ATOM 2608 C CA . LYS A 1 330 ? 10.111 -25.479 7.734 1.00 73.50 330 LYS A CA 1
ATOM 2609 C C . LYS A 1 330 ? 10.634 -24.752 6.480 1.00 73.50 330 LYS A C 1
ATOM 2611 O O . LYS A 1 330 ? 10.073 -24.939 5.405 1.00 73.50 330 LYS A O 1
ATOM 2616 N N . ARG A 1 331 ? 11.645 -23.888 6.612 1.00 64.75 331 ARG A N 1
ATOM 2617 C CA . ARG A 1 331 ? 12.340 -23.201 5.505 1.00 64.75 331 ARG A CA 1
ATOM 2618 C C . ARG A 1 331 ? 13.846 -23.479 5.471 1.00 64.75 331 ARG A C 1
ATOM 2620 O O . ARG A 1 331 ? 14.532 -22.946 4.604 1.00 64.75 331 ARG A O 1
ATOM 2627 N N . ALA A 1 332 ? 14.359 -24.242 6.437 1.00 64.56 332 ALA A N 1
ATOM 2628 C CA . ALA A 1 332 ? 15.774 -24.590 6.562 1.00 64.56 332 ALA A CA 1
ATOM 2629 C C . ALA A 1 332 ? 16.104 -25.997 6.020 1.00 64.56 332 ALA A C 1
ATOM 2631 O O . ALA A 1 332 ? 17.276 -26.370 5.982 1.00 64.56 332 ALA A O 1
ATOM 2632 N N . GLY A 1 333 ? 15.080 -26.748 5.601 1.00 45.78 333 GLY A N 1
ATOM 2633 C CA . GLY A 1 333 ? 15.151 -27.983 4.818 1.00 45.78 333 GLY A CA 1
ATOM 2634 C C . GLY A 1 333 ? 14.153 -27.933 3.667 1.00 45.78 333 GLY A C 1
ATOM 2635 O O . GLY A 1 333 ? 14.346 -28.729 2.729 1.00 45.78 333 GLY A O 1
#

Secondary structure (DSSP, 8-state):
---EEETTEEE-S---HHHHHHHHHHHHHHHHSSTTSSHHHH-GGGGGS-GGG-HHHHHHHHHHHHHHHHHHHHHHHHHHSSS--HHHHHHTSSS---HHHHHHHHHHHHHTTTHHHHHHHHHHHHHHHHHGGGSHHHHHHHHHHHHH-SSS---TTTGGG-GGGSSTT--------TT------HHHHTT-TTTT-S--SS--GGGTS---TTS-TT-HHHHTT--PPP-SGGG--GGG--STHHHHHHHHHHHHHHHHHHEEEEEEE-TTS-B----SS-B--SSS--B---EEEEEESSHHHHHHHHHHTT-TT---HHHHHHHHHTT--

InterPro domains:
  IPR001128 Cytochrome P450 [PF00067] (39-168)
  IPR001128 Cytochrome P450 [PF00067] (172-269)
  IPR036396 Cytochrome P450 superfamily [G3DSA:1.10.630.10] (1-305)
  IPR036396 Cytochrome P450 superfamily [SSF48264] (23-301)
  IPR050364 Cytochrome P450 monooxygenase, fungi [PTHR46300] (171-313)